Protein AF-A0A1W5CRT5-F1 (afdb_monomer_lite)

Radius of gyration: 43.32 Å; chains: 1; bounding box: 92×54×135 Å

Foldseek 3Di:
DEQDAELAQQQGWDAWDWDQQDPDPPPDDDRDTGIGTDHPDPGDDDDDDDWDKDADPVDDPVQQMQPGGPLVSRVVCLVVRPDDLLVSVVSVVLSVLCVCQPLVVVVVVDDPVLQPQVVQAPPVNPYGYYDDNCSVVVSVVSSVVVSVVVSVVVLLCVLVDDPDPVCVVVDDDDPDPSVVVNSVVDDDDDDCPVVPDDPVVVCVCVVVVVVVVVCVVCVLVVVVVVCVVVVNPDPVLLVVLCPAPQNVVVVLCVVLVHAQWDDSSHNHIDGPVNDDGDPSVVSPPDPPPPPPPPDDPPPDDPDDPDDDDPDDDDPDPPPPPPVPPPPDDDDPDDDDDDPPPPPPDPPPPPPPPPDPDDDPVVVPPPPDD

Sequence (369 aa):
MFTEPVDDPMFSAHQPHFLPSADSNLTFYEPENKTYYTSDNLANVIGCTDQHQFCNPRLPPHIGCTPLAGLYEVGKSLDNLSTNPLQAATATLIFNILSFWQVGLFMLSLRPADLLAQRELQAQGLFSLPLPNNQWTIELQAWHSTVMAFLQALLVGRALGPTNPNDGKWIIPLNDTVGHQLCHAQKIRTSGEYANISAFGLVATLALGSLIIVLNLSLGVLVGWMQQRRGNINQKRLEWICDEELQLQRVAYERSGMGTWEGISKFIPTTVHREQLRPLADAGFQPTWSRPPQGLPLATALPLVHPPNPEPQVLDAKAVDQSASSVNSLSIQSTDVAVAVNTAQSTASFLSVNLPLPTLGDLLAAENF

Secondary structure (DSSP, 8-state):
-BSS-B--TTT-B-EEEE-PPP----TTS-----EEEE-SSS---------B--B-TTS-HHHHB--SB-HHHHHHHHTTS---HHHHHHHHHHHHHHHHS-HHHHHHH--GGG-GGGGGEEGGGTEEPPPPTTHHHHHHHHHHHHHHHHHHHHHHHHHH--SSGGGGGGPPPP-SHHHHHHHHH------GGG--S-HHHHHHHHHHHHHHHHHHHHHHHHHHHHHHHTT---HHHHHHHHTSHHHHHHHHHHHTT---EE-TTSSS-EETT---PPPGGGGT---------TT----------PPPPPP-----TTSSSSSSS--S--------------------------PPPPPTTTTSSSS--

Organism: NCBI:txid136370

Structure (mmCIF, N/CA/C/O backbone):
data_AF-A0A1W5CRT5-F1
#
_entry.id   AF-A0A1W5CRT5-F1
#
loop_
_atom_site.group_PDB
_atom_site.id
_atom_site.type_symbol
_atom_site.label_atom_id
_atom_site.label_alt_id
_atom_site.label_comp_id
_atom_site.label_asym_id
_atom_site.label_entity_id
_atom_site.label_seq_id
_atom_site.pdbx_PDB_ins_code
_atom_site.Cartn_x
_atom_site.Cartn_y
_atom_site.Cartn_z
_atom_site.occupancy
_atom_site.B_iso_or_equiv
_atom_site.auth_seq_id
_atom_site.auth_comp_id
_atom_site.auth_asym_id
_atom_site.auth_atom_id
_atom_site.pdbx_PDB_model_num
ATOM 1 N N . MET A 1 1 ? 31.250 -0.262 -17.952 1.00 88.69 1 MET A N 1
ATOM 2 C CA . MET A 1 1 ? 32.033 -1.400 -18.482 1.00 88.69 1 MET A CA 1
ATOM 3 C C . MET A 1 1 ? 31.809 -2.594 -17.568 1.00 88.69 1 MET A C 1
ATOM 5 O O . MET A 1 1 ? 31.568 -2.363 -16.390 1.00 88.69 1 MET A O 1
ATOM 9 N N . PHE A 1 2 ? 31.885 -3.821 -18.072 1.00 91.62 2 PHE A N 1
ATOM 10 C CA . PHE A 1 2 ? 31.709 -5.066 -17.316 1.00 91.62 2 PHE A CA 1
ATOM 11 C C . PHE A 1 2 ? 33.037 -5.821 -17.194 1.00 91.62 2 PHE A C 1
ATOM 13 O O . PHE A 1 2 ? 33.916 -5.643 -18.034 1.00 91.62 2 PHE A O 1
ATOM 20 N N . THR A 1 3 ? 33.222 -6.632 -16.153 1.00 91.50 3 THR A N 1
ATOM 21 C CA . THR A 1 3 ? 34.443 -7.453 -15.987 1.00 91.50 3 THR A CA 1
ATOM 22 C C . THR A 1 3 ? 34.447 -8.716 -16.849 1.00 91.50 3 THR A C 1
ATOM 24 O O . THR A 1 3 ? 35.505 -9.273 -17.117 1.00 91.50 3 THR A O 1
ATOM 27 N N . GLU A 1 4 ? 33.273 -9.150 -17.298 1.00 92.19 4 GLU A N 1
ATOM 28 C CA . GLU A 1 4 ? 33.028 -10.328 -18.135 1.00 92.19 4 GLU A CA 1
ATOM 29 C C . GLU A 1 4 ? 31.988 -9.972 -19.212 1.00 92.19 4 GLU A C 1
ATOM 31 O O . GLU A 1 4 ? 31.287 -8.964 -19.049 1.00 92.19 4 GLU A O 1
ATOM 36 N N . PRO A 1 5 ? 31.900 -10.736 -20.318 1.00 94.12 5 PRO A N 1
ATOM 37 C CA . PRO A 1 5 ? 30.874 -10.508 -21.326 1.00 94.12 5 PRO A CA 1
ATOM 38 C C . PRO A 1 5 ? 29.475 -10.765 -20.748 1.00 94.12 5 PRO A C 1
ATOM 40 O O . PRO A 1 5 ? 29.298 -11.644 -19.905 1.00 94.12 5 PRO A O 1
ATOM 43 N N . VAL A 1 6 ? 28.488 -9.991 -21.198 1.00 95.50 6 VAL A N 1
ATOM 44 C CA . VAL A 1 6 ? 27.101 -10.063 -20.718 1.00 95.50 6 VAL A CA 1
ATOM 45 C C . VAL A 1 6 ? 26.167 -10.320 -21.895 1.00 95.50 6 VAL A C 1
ATOM 47 O O . VAL A 1 6 ? 26.039 -9.462 -22.766 1.00 95.50 6 VAL A O 1
ATOM 50 N N . ASP A 1 7 ? 25.473 -11.462 -21.871 1.00 95.75 7 ASP A N 1
ATOM 51 C CA . ASP A 1 7 ? 24.527 -11.889 -22.918 1.00 95.75 7 ASP A CA 1
ATOM 52 C C . ASP A 1 7 ? 23.103 -11.322 -22.734 1.00 95.75 7 ASP A C 1
ATOM 54 O O . ASP A 1 7 ? 22.202 -11.606 -23.527 1.00 95.75 7 ASP A O 1
ATOM 58 N N . ASP A 1 8 ? 22.849 -10.575 -21.656 1.00 94.69 8 ASP A N 1
ATOM 59 C CA . ASP A 1 8 ? 21.529 -10.000 -21.391 1.00 94.69 8 ASP A CA 1
ATOM 60 C C . ASP A 1 8 ? 21.132 -9.003 -22.503 1.00 94.69 8 ASP A C 1
ATOM 62 O O . ASP A 1 8 ? 21.876 -8.059 -22.757 1.00 94.69 8 ASP A O 1
ATOM 66 N N . PRO A 1 9 ? 19.953 -9.127 -23.143 1.00 92.38 9 PRO A N 1
ATOM 67 C CA . PRO A 1 9 ? 19.563 -8.255 -24.255 1.00 92.38 9 PRO A CA 1
ATOM 68 C C . PRO A 1 9 ? 19.528 -6.755 -23.927 1.00 92.38 9 PRO A C 1
ATOM 70 O O . PRO A 1 9 ? 19.736 -5.926 -24.813 1.00 92.38 9 PRO A O 1
ATOM 73 N N . MET A 1 10 ? 19.247 -6.387 -22.672 1.00 90.62 10 MET A N 1
ATOM 74 C CA . MET A 1 10 ? 19.197 -4.993 -22.227 1.00 90.62 10 MET A CA 1
ATOM 75 C C . MET A 1 10 ? 20.580 -4.472 -21.826 1.00 90.62 10 MET A C 1
ATOM 77 O O . MET A 1 10 ? 20.884 -3.302 -22.064 1.00 90.62 10 MET A O 1
ATOM 81 N N . PHE A 1 11 ? 21.424 -5.326 -21.247 1.00 92.44 11 PHE A N 1
ATOM 82 C CA . PHE A 1 11 ? 22.767 -4.978 -20.766 1.00 92.44 11 PHE A CA 1
ATOM 83 C C . PHE A 1 11 ? 23.905 -5.552 -21.629 1.00 92.44 11 PHE A C 1
ATOM 85 O O . PHE A 1 11 ? 25.039 -5.639 -21.161 1.00 92.44 11 PHE A O 1
ATOM 92 N N . SER A 1 12 ? 23.601 -5.910 -22.880 1.00 94.12 12 SER A N 1
ATOM 93 C CA . SER A 1 12 ? 24.495 -6.633 -23.791 1.00 94.12 12 SER A CA 1
ATOM 94 C C . SER A 1 12 ? 25.851 -5.950 -23.923 1.00 94.12 12 SER A C 1
ATOM 96 O O . SER A 1 12 ? 25.928 -4.775 -24.304 1.00 94.12 12 SER A O 1
ATOM 98 N N . ALA A 1 13 ? 26.918 -6.680 -23.602 1.00 94.75 13 ALA A N 1
ATOM 99 C CA . ALA A 1 13 ? 28.278 -6.159 -23.615 1.00 94.75 13 ALA A CA 1
ATOM 100 C C . ALA A 1 13 ? 29.294 -7.246 -23.973 1.00 94.75 13 ALA A C 1
ATOM 102 O O . ALA A 1 13 ? 29.655 -8.073 -23.138 1.00 94.75 13 ALA A O 1
ATOM 103 N N . HIS A 1 14 ? 29.809 -7.196 -25.198 1.00 95.12 14 HIS A N 1
ATOM 104 C CA . HIS A 1 14 ? 30.778 -8.157 -25.727 1.00 95.12 14 HIS A CA 1
ATOM 105 C C . HIS A 1 14 ? 32.020 -7.490 -26.316 1.00 95.12 14 HIS A C 1
ATOM 107 O O . HIS A 1 14 ? 32.992 -8.176 -26.627 1.00 95.12 14 HIS A O 1
ATOM 113 N N . GLN A 1 15 ? 32.026 -6.164 -26.467 1.00 92.06 15 GLN A N 1
ATOM 114 C CA . GLN A 1 15 ? 33.158 -5.439 -27.042 1.00 92.06 15 GLN A CA 1
ATOM 115 C C . GLN A 1 15 ? 34.310 -5.332 -26.026 1.00 92.06 15 GLN A C 1
ATOM 117 O O . GLN A 1 15 ? 34.154 -4.646 -25.015 1.00 92.06 15 GLN A O 1
ATOM 122 N N . PRO A 1 16 ? 35.473 -5.973 -26.256 1.00 91.25 16 PRO A N 1
ATOM 123 C CA . PRO A 1 16 ? 36.580 -5.922 -25.311 1.00 91.25 16 PRO A CA 1
ATOM 124 C C . PRO A 1 16 ? 37.271 -4.551 -25.343 1.00 91.25 16 PRO A C 1
ATOM 126 O O . PRO A 1 16 ? 37.613 -4.016 -26.398 1.00 91.25 16 PRO A O 1
ATOM 129 N N . HIS A 1 17 ? 37.526 -4.006 -24.162 1.00 85.81 17 HIS A N 1
ATOM 130 C CA . HIS A 1 17 ? 38.233 -2.764 -23.908 1.00 85.81 17 HIS A CA 1
ATOM 131 C C . HIS A 1 17 ? 39.412 -3.036 -22.971 1.00 85.81 17 HIS A C 1
ATOM 133 O O . HIS A 1 17 ? 39.242 -3.428 -21.813 1.00 85.81 17 HIS A O 1
ATOM 139 N N . PHE A 1 18 ? 40.623 -2.833 -23.482 1.00 83.94 18 PHE A N 1
ATOM 140 C CA . PHE A 1 18 ? 41.855 -3.048 -22.733 1.00 83.94 18 PHE A CA 1
ATOM 141 C C . PHE A 1 18 ? 42.244 -1.761 -22.018 1.00 83.94 18 PHE A C 1
ATOM 143 O O . PHE A 1 18 ? 42.510 -0.749 -22.668 1.00 83.94 18 PHE A O 1
ATOM 150 N N . LEU A 1 19 ? 42.306 -1.800 -20.687 1.00 72.44 19 LEU A N 1
ATOM 151 C CA . LEU A 1 19 ? 42.902 -0.711 -19.923 1.00 72.44 19 LEU A CA 1
ATOM 152 C C . LEU A 1 19 ? 44.397 -1.010 -19.755 1.00 72.44 19 LEU A C 1
ATOM 154 O O . LEU A 1 19 ? 44.734 -1.975 -19.063 1.00 72.44 19 LEU A O 1
ATOM 158 N N . PRO A 1 20 ? 45.300 -0.234 -20.385 1.00 63.56 20 PRO A N 1
ATOM 159 C CA . PRO A 1 20 ? 46.723 -0.389 -20.133 1.00 63.56 20 PRO A CA 1
ATOM 160 C C . PRO A 1 20 ? 46.985 -0.076 -18.660 1.00 63.56 20 PRO A C 1
ATOM 162 O O . PRO A 1 20 ? 46.510 0.939 -18.143 1.00 63.56 20 PRO A O 1
ATOM 165 N N . SER A 1 21 ? 47.724 -0.955 -17.981 1.00 60.97 21 SER A N 1
ATOM 166 C CA . SER A 1 21 ? 48.202 -0.685 -16.626 1.00 60.97 21 SER A CA 1
ATOM 167 C C . SER A 1 21 ? 48.914 0.667 -16.622 1.00 60.97 21 SER A C 1
ATOM 169 O O . SER A 1 21 ? 49.874 0.860 -17.365 1.00 60.97 21 SER A O 1
ATOM 171 N N . ALA A 1 22 ? 48.451 1.610 -15.800 1.00 56.47 22 ALA A N 1
ATOM 172 C CA . ALA A 1 22 ? 49.227 2.813 -15.545 1.00 56.47 22 ALA A CA 1
ATOM 173 C C . ALA A 1 22 ? 50.559 2.382 -14.918 1.00 56.47 22 ALA A C 1
ATOM 175 O O . ALA A 1 22 ? 50.554 1.590 -13.971 1.00 56.47 22 ALA A O 1
ATOM 176 N N . ASP A 1 23 ? 51.675 2.897 -15.437 1.00 51.12 23 ASP A N 1
ATOM 177 C CA . ASP A 1 23 ? 53.003 2.785 -14.827 1.00 51.12 23 ASP A CA 1
ATOM 178 C C . ASP A 1 23 ? 52.966 3.452 -13.446 1.00 51.12 23 ASP A C 1
ATOM 180 O O . ASP A 1 23 ? 53.326 4.615 -13.264 1.00 51.12 23 ASP A O 1
ATOM 184 N N . SER A 1 24 ? 52.451 2.740 -12.450 1.00 51.19 24 SER A N 1
ATOM 185 C CA . SER A 1 24 ? 52.451 3.194 -11.076 1.00 51.19 24 SER A CA 1
ATOM 186 C C . SER A 1 24 ? 53.547 2.437 -10.348 1.00 51.19 24 SER A C 1
ATOM 188 O O . SER A 1 24 ? 53.450 1.244 -10.082 1.00 51.19 24 SER A O 1
ATOM 190 N N . ASN A 1 25 ? 54.595 3.169 -9.971 1.00 50.75 25 ASN A N 1
ATOM 191 C CA . ASN A 1 25 ? 55.580 2.775 -8.960 1.00 50.75 25 ASN A CA 1
ATOM 192 C C . ASN A 1 25 ? 54.934 2.615 -7.556 1.00 50.75 25 ASN A C 1
ATOM 194 O O . ASN A 1 25 ? 55.555 2.911 -6.539 1.00 50.75 25 ASN A O 1
ATOM 198 N N . LEU A 1 26 ? 53.666 2.201 -7.487 1.00 53.41 26 LEU A N 1
ATOM 199 C CA . LEU A 1 26 ? 52.916 1.869 -6.285 1.00 53.41 26 LEU A CA 1
ATOM 200 C C . LEU A 1 26 ? 52.818 0.346 -6.228 1.00 53.41 26 LEU A C 1
ATOM 202 O O . LEU A 1 26 ? 51.833 -0.279 -6.609 1.00 53.41 26 LEU A O 1
ATOM 206 N N . THR A 1 27 ? 53.914 -0.250 -5.775 1.00 49.31 27 THR A N 1
ATOM 207 C CA . THR A 1 27 ? 54.064 -1.682 -5.544 1.00 49.31 27 THR A CA 1
ATOM 208 C C . THR A 1 27 ? 53.110 -2.153 -4.447 1.00 49.31 27 THR A C 1
ATOM 210 O O . THR A 1 27 ? 53.401 -1.987 -3.261 1.00 49.31 27 THR A O 1
ATOM 213 N N . PHE A 1 28 ? 51.997 -2.775 -4.837 1.00 51.91 28 PHE A N 1
ATOM 214 C CA . PHE A 1 28 ? 51.374 -3.827 -4.022 1.00 51.91 28 PHE A CA 1
ATOM 215 C C . PHE A 1 28 ? 50.593 -4.882 -4.828 1.00 51.91 28 PHE A C 1
ATOM 217 O O . PHE A 1 28 ? 50.304 -5.942 -4.287 1.00 51.91 28 PHE A O 1
ATOM 224 N N . TYR A 1 29 ? 50.302 -4.657 -6.114 1.00 49.84 29 TYR A N 1
ATOM 225 C CA . TYR A 1 29 ? 49.710 -5.665 -7.002 1.00 49.84 29 TYR A CA 1
ATOM 226 C C . TYR A 1 29 ? 50.414 -5.664 -8.361 1.00 49.84 29 TYR A C 1
ATOM 228 O O . TYR A 1 29 ? 50.783 -4.610 -8.875 1.00 49.84 29 TYR A O 1
ATOM 236 N N . GLU A 1 30 ? 50.634 -6.859 -8.904 1.00 51.56 30 GLU A N 1
ATOM 237 C CA . GLU A 1 30 ? 51.208 -7.093 -10.231 1.00 51.56 30 GLU A CA 1
ATOM 238 C C . GLU A 1 30 ? 50.350 -6.374 -11.297 1.00 51.56 30 GLU A C 1
ATOM 240 O O . GLU A 1 30 ? 49.119 -6.403 -11.190 1.00 51.56 30 GLU A O 1
ATOM 245 N N . PRO A 1 31 ? 50.949 -5.683 -12.288 1.00 53.53 31 PRO A N 1
ATOM 246 C CA . PRO A 1 31 ? 50.211 -4.968 -13.326 1.00 53.53 31 PRO A CA 1
ATOM 247 C C . PRO A 1 31 ? 49.578 -5.974 -14.291 1.00 53.53 31 PRO A C 1
ATOM 249 O O . PRO A 1 31 ? 50.104 -6.272 -15.360 1.00 53.53 31 PRO A O 1
ATOM 252 N N . GLU A 1 32 ? 48.454 -6.552 -13.887 1.00 61.38 32 GLU A N 1
ATOM 253 C CA . GLU A 1 32 ? 47.714 -7.483 -14.722 1.00 61.38 32 GLU A CA 1
ATOM 254 C C . GLU A 1 32 ? 46.861 -6.690 -15.719 1.00 61.38 32 GLU A C 1
ATOM 256 O O . GLU A 1 32 ? 46.047 -5.840 -15.341 1.00 61.38 32 GLU A O 1
ATOM 261 N N . ASN A 1 33 ? 47.059 -6.951 -17.013 1.00 67.19 33 ASN A N 1
ATOM 262 C CA . ASN A 1 33 ? 46.228 -6.380 -18.067 1.00 67.19 33 ASN A CA 1
ATOM 263 C C . ASN A 1 33 ? 44.793 -6.890 -17.894 1.00 67.19 33 ASN A C 1
ATOM 265 O O . ASN A 1 33 ? 44.477 -8.020 -18.266 1.00 67.19 33 ASN A O 1
ATOM 269 N N . LYS A 1 34 ? 43.912 -6.054 -17.341 1.00 75.62 34 LYS A N 1
ATOM 270 C CA . LYS A 1 34 ? 42.491 -6.380 -17.211 1.00 75.62 34 LYS A CA 1
ATOM 271 C C . LYS A 1 34 ? 41.735 -5.977 -18.469 1.00 75.62 34 LYS A C 1
ATOM 273 O O . LYS A 1 34 ? 41.787 -4.827 -18.909 1.00 75.62 34 LYS A O 1
ATOM 278 N N . THR A 1 35 ? 41.016 -6.945 -19.024 1.00 85.94 35 THR A N 1
ATOM 279 C CA . THR A 1 35 ? 40.071 -6.720 -20.118 1.00 85.94 35 THR A CA 1
ATOM 280 C C . THR A 1 35 ? 38.708 -6.430 -19.512 1.00 85.94 35 THR A C 1
ATOM 282 O O . THR A 1 35 ? 38.243 -7.182 -18.660 1.00 85.94 35 THR A O 1
ATOM 285 N N . TYR A 1 36 ? 38.084 -5.344 -19.945 1.00 90.31 36 TYR A N 1
ATOM 286 C CA . TYR A 1 36 ? 36.702 -5.018 -19.615 1.00 90.31 36 TYR A CA 1
ATOM 287 C C . TYR A 1 36 ? 35.841 -5.118 -20.867 1.00 90.31 36 TYR A C 1
ATOM 289 O O . TYR A 1 36 ? 36.360 -5.072 -21.974 1.00 90.31 36 TYR A O 1
ATOM 297 N N . TYR A 1 37 ? 34.529 -5.214 -20.708 1.00 92.94 37 TYR A N 1
ATOM 298 C CA . TYR A 1 37 ? 33.582 -5.304 -21.812 1.00 92.94 37 TYR A CA 1
ATOM 299 C C . TYR A 1 37 ? 32.702 -4.053 -21.843 1.00 92.94 37 TYR A C 1
ATOM 301 O O . TYR A 1 37 ? 32.156 -3.614 -20.823 1.00 92.94 37 TYR A O 1
ATOM 309 N N . THR A 1 38 ? 32.611 -3.411 -23.001 1.00 92.25 38 THR A N 1
ATOM 310 C CA . THR A 1 38 ? 31.741 -2.255 -23.233 1.00 92.25 38 THR A CA 1
ATOM 311 C C . THR A 1 38 ? 30.423 -2.694 -23.854 1.00 92.25 38 THR A C 1
ATOM 313 O O . THR A 1 38 ? 30.357 -3.727 -24.514 1.00 92.25 38 THR A O 1
ATOM 316 N N . SER A 1 39 ? 29.382 -1.890 -23.622 1.00 91.88 39 SER A N 1
ATOM 317 C CA . SER A 1 39 ? 28.045 -2.103 -24.185 1.00 91.88 39 SER A CA 1
ATOM 318 C C . SER A 1 39 ? 28.109 -2.245 -25.704 1.00 91.88 39 SER A C 1
ATOM 320 O O . SER A 1 39 ? 28.810 -1.472 -26.360 1.00 91.88 39 SER A O 1
ATOM 322 N N . ASP A 1 40 ? 27.357 -3.193 -26.254 1.00 93.94 40 ASP A N 1
ATOM 323 C CA . ASP A 1 40 ? 27.315 -3.429 -27.700 1.00 93.94 40 ASP A CA 1
ATOM 324 C C . ASP A 1 40 ? 26.573 -2.318 -28.439 1.00 93.94 40 ASP A C 1
ATOM 326 O O . ASP A 1 40 ? 26.953 -1.932 -29.545 1.00 93.94 40 ASP A O 1
ATOM 330 N N . ASN A 1 41 ? 25.537 -1.778 -27.796 1.00 91.50 41 ASN A N 1
ATOM 331 C CA . ASN A 1 41 ? 24.708 -0.699 -28.312 1.00 91.50 41 ASN A CA 1
ATOM 332 C C . ASN A 1 41 ? 24.894 0.569 -27.472 1.00 91.50 41 ASN A C 1
ATOM 334 O O . ASN A 1 41 ? 25.122 0.509 -26.262 1.00 91.50 41 ASN A O 1
ATOM 338 N N . LEU A 1 42 ? 24.736 1.736 -28.102 1.00 87.62 42 LEU A N 1
ATOM 339 C CA . LEU A 1 42 ? 24.755 3.027 -27.401 1.00 87.62 42 LEU A CA 1
ATOM 340 C C . LEU A 1 42 ? 23.557 3.192 -26.455 1.00 87.62 42 LEU A C 1
ATOM 342 O O . LEU A 1 42 ? 23.674 3.842 -25.420 1.00 87.62 42 LEU A O 1
ATOM 346 N N . ALA A 1 43 ? 22.412 2.619 -26.824 1.00 86.38 43 ALA A N 1
ATOM 347 C CA . ALA A 1 43 ? 21.210 2.582 -26.009 1.00 86.38 43 ALA A CA 1
ATOM 348 C C . ALA A 1 43 ? 20.381 1.347 -26.371 1.00 86.38 43 ALA A C 1
ATOM 350 O O . ALA A 1 43 ? 20.198 1.047 -27.550 1.00 86.38 43 ALA A O 1
ATOM 351 N N . ASN A 1 44 ? 19.845 0.685 -25.349 1.00 88.00 44 ASN A N 1
ATOM 352 C CA . ASN A 1 44 ? 18.820 -0.343 -25.480 1.00 88.00 44 ASN A CA 1
ATOM 353 C C . ASN A 1 44 ? 17.502 0.222 -24.931 1.00 88.00 44 ASN A C 1
ATOM 355 O O . ASN A 1 44 ? 17.505 0.997 -23.971 1.00 88.00 44 ASN A O 1
ATOM 359 N N . VAL A 1 45 ? 16.378 -0.116 -25.566 1.00 85.62 45 VAL A N 1
ATOM 360 C CA . VAL A 1 45 ? 15.055 0.424 -25.218 1.00 85.62 45 VAL A CA 1
ATOM 361 C C . VAL A 1 45 ? 14.104 -0.719 -24.904 1.00 85.62 45 VAL A C 1
ATOM 363 O O . VAL A 1 45 ? 13.985 -1.664 -25.680 1.00 85.62 45 VAL A O 1
ATOM 366 N N . ILE A 1 46 ? 13.384 -0.590 -23.792 1.00 83.94 46 ILE A N 1
ATOM 367 C CA . ILE A 1 46 ? 12.291 -1.486 -23.424 1.00 83.94 46 ILE A CA 1
ATOM 368 C C . ILE A 1 46 ? 10.970 -0.752 -23.640 1.00 83.94 46 ILE A C 1
ATOM 370 O O . ILE A 1 46 ? 10.754 0.338 -23.111 1.00 83.94 46 ILE A O 1
ATOM 374 N N . GLY A 1 47 ? 10.083 -1.365 -24.422 1.00 84.06 47 GLY A N 1
ATOM 375 C CA . GLY A 1 47 ? 8.701 -0.928 -24.580 1.00 84.06 47 GLY A CA 1
ATOM 376 C C . GLY A 1 47 ? 7.772 -1.762 -23.703 1.00 84.06 47 GLY A C 1
ATOM 377 O O . GLY A 1 47 ? 7.750 -2.984 -23.821 1.00 84.06 47 GLY A O 1
ATOM 378 N N . CYS A 1 48 ? 6.979 -1.107 -22.856 1.00 81.69 48 CYS A N 1
ATOM 379 C CA . CYS A 1 48 ? 5.967 -1.763 -22.028 1.00 81.69 48 CYS A CA 1
ATOM 380 C C . CYS A 1 48 ? 4.563 -1.397 -22.516 1.00 81.69 48 CYS A C 1
ATOM 382 O O . CYS A 1 48 ? 4.272 -0.226 -22.754 1.00 81.69 48 CYS A O 1
ATOM 384 N N . THR A 1 49 ? 3.681 -2.393 -22.612 1.00 87.31 49 THR A N 1
ATOM 385 C CA . THR A 1 49 ? 2.242 -2.176 -22.815 1.00 87.31 49 THR A CA 1
ATOM 386 C C . THR A 1 49 ? 1.525 -2.477 -21.507 1.00 87.31 49 THR A C 1
ATOM 388 O O . THR A 1 49 ? 1.537 -3.619 -21.055 1.00 87.31 49 THR A O 1
ATOM 391 N N . ASP A 1 50 ? 0.925 -1.456 -20.896 1.00 85.12 50 ASP A N 1
ATOM 392 C CA . ASP A 1 50 ? 0.143 -1.605 -19.667 1.00 85.12 50 ASP A CA 1
ATOM 393 C C . ASP A 1 50 ? -1.326 -1.877 -20.016 1.00 85.12 50 ASP A C 1
ATOM 395 O O . ASP A 1 50 ? -1.928 -1.179 -20.841 1.00 85.12 50 ASP A O 1
ATOM 399 N N . GLN A 1 51 ? -1.890 -2.925 -19.423 1.00 90.94 51 GLN A N 1
ATOM 400 C CA . GLN A 1 51 ? -3.265 -3.353 -19.647 1.00 90.94 51 GLN A CA 1
ATOM 401 C C . GLN A 1 51 ? -3.930 -3.626 -18.306 1.00 90.94 51 GLN A C 1
ATOM 403 O O . GLN A 1 51 ? -3.360 -4.261 -17.420 1.00 90.94 51 GLN A O 1
ATOM 408 N N . HIS A 1 52 ? -5.174 -3.181 -18.178 1.00 90.69 52 HIS A N 1
ATOM 409 C CA . HIS A 1 52 ? -5.954 -3.334 -16.963 1.00 90.69 52 HIS A CA 1
ATOM 410 C C . HIS A 1 52 ? -7.264 -4.049 -17.259 1.00 90.69 52 HIS A C 1
ATOM 412 O O . HIS A 1 52 ? -7.814 -3.985 -18.361 1.00 90.69 52 HIS A O 1
ATOM 418 N N . GLN A 1 53 ? -7.778 -4.723 -16.239 1.00 92.69 53 GLN A N 1
ATOM 419 C CA . GLN A 1 53 ? -9.078 -5.361 -16.276 1.00 92.69 53 GLN A CA 1
ATOM 420 C C . GLN A 1 53 ? -9.723 -5.252 -14.898 1.00 92.69 53 GLN A C 1
ATOM 422 O O . GLN A 1 53 ? -9.106 -5.576 -13.885 1.00 92.69 53 GLN A O 1
ATOM 427 N N . PHE A 1 54 ? -10.972 -4.797 -14.864 1.00 92.38 54 PHE A N 1
ATOM 428 C CA . PHE A 1 54 ? -11.777 -4.737 -13.651 1.00 92.38 54 PHE A CA 1
ATOM 429 C C . PHE A 1 54 ? -12.831 -5.829 -13.716 1.00 92.38 54 PHE A C 1
ATOM 431 O O . PHE A 1 54 ? -13.548 -5.948 -14.706 1.00 92.38 54 PHE A O 1
ATOM 438 N N . CYS A 1 55 ? -12.925 -6.620 -12.653 1.00 92.69 55 CYS A N 1
ATOM 439 C CA . CYS A 1 55 ? -13.818 -7.767 -12.581 1.00 92.69 55 CYS A CA 1
ATOM 440 C C . CYS A 1 55 ? -14.744 -7.664 -11.376 1.00 92.69 55 CYS A C 1
ATOM 442 O O . CYS A 1 55 ? -14.310 -7.378 -10.258 1.00 92.69 55 CYS A O 1
ATOM 444 N N . ASN A 1 56 ? -16.021 -7.964 -11.588 1.00 92.00 56 ASN A N 1
ATOM 445 C CA . ASN A 1 56 ? -16.961 -8.201 -10.511 1.00 92.00 56 ASN A CA 1
ATOM 446 C C . ASN A 1 56 ? -16.814 -9.651 -10.014 1.00 92.00 56 ASN A C 1
ATOM 448 O O . ASN A 1 56 ? -17.154 -10.577 -10.750 1.00 92.00 56 ASN A O 1
ATOM 452 N N . PRO A 1 57 ? -16.412 -9.872 -8.749 1.00 87.44 57 PRO A N 1
ATOM 453 C CA . PRO A 1 57 ? -16.192 -11.214 -8.210 1.00 87.44 57 PRO A CA 1
ATOM 454 C C . PRO A 1 57 ? -17.471 -12.057 -8.078 1.00 87.44 57 PRO A C 1
ATOM 456 O O . PRO A 1 57 ? -17.391 -13.253 -7.820 1.00 87.44 57 PRO A O 1
ATOM 459 N N . ARG A 1 58 ? -18.661 -11.455 -8.207 1.00 87.69 58 ARG A N 1
ATOM 460 C CA . ARG A 1 58 ? -19.946 -12.172 -8.141 1.00 87.69 58 ARG A CA 1
ATOM 461 C C . ARG A 1 58 ? -20.355 -12.809 -9.464 1.00 87.69 58 ARG A C 1
ATOM 463 O O . ARG A 1 58 ? -21.317 -13.571 -9.485 1.00 87.69 58 ARG A O 1
ATOM 470 N N . LEU A 1 59 ?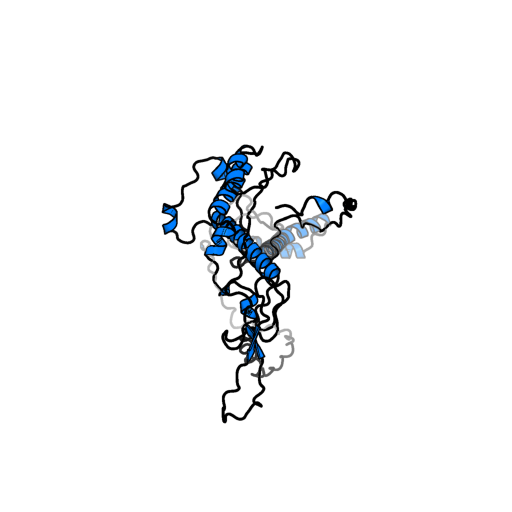 -19.684 -12.455 -10.555 1.00 87.81 59 LEU A N 1
ATOM 471 C CA . LEU A 1 59 ? -20.029 -12.895 -11.898 1.00 87.81 59 LEU A CA 1
ATOM 472 C C . LEU A 1 59 ? -18.901 -13.753 -12.484 1.00 87.81 59 LEU A C 1
ATOM 474 O O . LEU A 1 59 ? -17.741 -13.586 -12.104 1.00 87.81 59 LEU A O 1
ATOM 478 N N . PRO A 1 60 ? -19.214 -14.661 -13.425 1.00 85.56 60 PRO A N 1
ATOM 479 C CA . PRO A 1 60 ? -18.194 -15.424 -14.133 1.00 85.56 60 PRO A CA 1
ATOM 480 C C . PRO A 1 60 ? -17.230 -14.497 -14.895 1.00 85.56 60 PRO A C 1
ATOM 482 O O . PRO A 1 60 ? -17.693 -13.499 -15.455 1.00 85.56 60 PRO A O 1
ATOM 485 N N . PRO A 1 61 ? -15.933 -14.840 -15.015 1.00 79.19 61 PRO A N 1
ATOM 486 C CA . PRO A 1 61 ? -14.918 -13.977 -15.636 1.00 79.19 61 PRO A CA 1
ATOM 487 C C . PRO A 1 61 ? -15.258 -13.512 -17.059 1.00 79.19 61 PRO A C 1
ATOM 489 O O . PRO A 1 61 ? -14.947 -12.391 -17.441 1.00 79.19 61 PRO A O 1
ATOM 492 N N . HIS A 1 62 ? -15.949 -14.349 -17.838 1.00 79.94 62 HIS A N 1
ATOM 493 C CA . HIS A 1 62 ? -16.307 -14.050 -19.230 1.00 79.94 62 HIS A CA 1
ATOM 494 C C . HIS A 1 62 ? -17.408 -12.989 -19.394 1.00 79.94 62 HIS A C 1
ATOM 496 O O . HIS A 1 62 ? -17.600 -12.487 -20.495 1.00 79.94 62 HIS A O 1
ATOM 502 N N . ILE A 1 63 ? -18.150 -12.675 -18.329 1.00 83.38 63 ILE A N 1
ATOM 503 C CA . ILE A 1 63 ? -19.295 -11.743 -18.354 1.00 83.38 63 ILE A CA 1
ATOM 504 C C . ILE A 1 63 ? -19.079 -10.597 -17.359 1.00 83.38 63 ILE A C 1
ATOM 506 O O . ILE A 1 63 ? -19.510 -9.472 -17.579 1.00 83.38 63 ILE A O 1
ATOM 510 N N . GLY A 1 64 ? -18.420 -10.891 -16.239 1.00 87.19 64 GLY A N 1
ATOM 511 C CA . GLY A 1 64 ? -18.250 -9.989 -15.109 1.00 87.19 64 GLY A CA 1
ATOM 512 C C . GLY A 1 64 ? -17.057 -9.050 -15.191 1.00 87.19 64 GLY A C 1
ATOM 513 O O . GLY A 1 64 ? -16.835 -8.333 -14.220 1.00 87.19 64 GLY A O 1
ATOM 514 N N . CYS A 1 65 ? -16.281 -9.071 -16.274 1.00 91.88 65 CYS A N 1
ATOM 515 C CA . CYS A 1 65 ? -15.056 -8.290 -16.405 1.00 91.88 65 CYS A CA 1
ATOM 516 C C . CYS A 1 65 ? -15.120 -7.311 -17.578 1.00 91.88 65 CYS A C 1
ATOM 518 O O . CYS A 1 65 ? -15.732 -7.591 -18.608 1.00 91.88 65 CYS A O 1
ATOM 520 N N . THR A 1 66 ? -14.427 -6.183 -17.443 1.00 91.88 66 THR A N 1
ATOM 521 C CA . THR A 1 66 ? -14.125 -5.294 -18.570 1.00 91.88 66 THR A CA 1
ATOM 522 C C . THR A 1 66 ? -13.230 -6.013 -19.590 1.00 91.88 66 THR A C 1
ATOM 524 O O . THR A 1 66 ? -12.563 -6.995 -19.238 1.00 91.88 66 THR A O 1
ATOM 527 N N . PRO A 1 67 ? -13.149 -5.554 -20.851 1.00 90.31 67 PRO A N 1
ATOM 528 C CA . PRO A 1 67 ? -12.084 -6.006 -21.743 1.00 90.31 67 PRO A CA 1
ATOM 529 C C . PRO A 1 67 ? -10.708 -5.720 -21.121 1.00 90.31 67 PRO A C 1
ATOM 531 O O . PRO A 1 67 ? -10.537 -4.720 -20.420 1.00 90.31 67 PRO A O 1
ATOM 534 N N . LEU A 1 68 ? -9.739 -6.603 -21.379 1.00 92.50 68 LEU A N 1
ATOM 535 C CA . LEU A 1 68 ? -8.337 -6.356 -21.049 1.00 92.50 68 LEU A CA 1
ATOM 536 C C . LEU A 1 68 ? -7.801 -5.319 -22.039 1.00 92.50 68 LEU A C 1
ATOM 538 O O . LEU A 1 68 ? -7.596 -5.623 -23.214 1.00 92.50 68 LEU A O 1
ATOM 542 N N . ALA A 1 69 ? -7.652 -4.081 -21.583 1.00 91.94 69 ALA A N 1
ATOM 543 C CA . ALA A 1 69 ? -7.303 -2.958 -22.442 1.00 91.94 69 ALA A CA 1
ATOM 544 C C . ALA A 1 69 ? -6.531 -1.883 -21.669 1.00 91.94 69 ALA A C 1
ATOM 546 O O . ALA A 1 69 ? -6.376 -1.953 -20.450 1.00 91.94 69 ALA A O 1
ATOM 547 N N . GLY A 1 70 ? -6.052 -0.866 -22.387 1.00 90.25 70 GLY A N 1
ATOM 548 C CA . GLY A 1 70 ? -5.488 0.323 -21.755 1.00 90.25 70 GLY A CA 1
ATOM 549 C C . GLY A 1 70 ? -6.523 1.039 -20.880 1.00 90.25 70 GLY A C 1
ATOM 550 O O . GLY A 1 70 ? -7.734 0.927 -21.093 1.00 90.25 70 GLY A O 1
ATOM 551 N N . LEU A 1 71 ? -6.041 1.814 -19.907 1.00 88.75 71 LEU A N 1
ATOM 552 C CA . LEU A 1 71 ? -6.877 2.408 -18.863 1.00 88.75 71 LEU A CA 1
ATOM 553 C C . LEU A 1 71 ? -8.039 3.258 -19.407 1.00 88.75 71 LEU A C 1
ATOM 555 O O . LEU A 1 71 ? -9.136 3.232 -18.857 1.00 88.75 71 LEU A O 1
ATOM 559 N N . TYR A 1 72 ? -7.832 3.960 -20.523 1.00 89.06 72 TYR A N 1
ATOM 560 C CA . TYR A 1 72 ? -8.869 4.769 -21.165 1.00 89.06 72 TYR A CA 1
ATOM 561 C C . TYR A 1 72 ? -10.087 3.945 -21.621 1.00 89.06 72 TYR A C 1
ATOM 563 O O . TYR A 1 72 ? -11.228 4.323 -21.352 1.00 89.06 72 TYR A O 1
ATOM 571 N N . GLU A 1 73 ? -9.860 2.801 -22.272 1.00 90.62 73 GLU A N 1
ATOM 572 C CA . GLU A 1 73 ? -10.946 1.924 -22.731 1.00 90.62 73 GLU A CA 1
ATOM 573 C C . GLU A 1 73 ? -11.626 1.217 -21.556 1.00 90.62 73 GLU A C 1
ATOM 575 O O . GLU A 1 73 ? -12.852 1.098 -21.517 1.00 90.62 73 GLU A O 1
ATOM 580 N N . VAL A 1 74 ? -10.846 0.837 -20.540 1.00 90.56 74 VAL A N 1
ATOM 581 C CA . VAL A 1 74 ? -11.382 0.296 -19.287 1.00 90.56 74 VAL A CA 1
ATOM 582 C C . VAL A 1 74 ? -12.323 1.300 -18.623 1.00 90.56 74 VAL A C 1
ATOM 584 O O . VAL A 1 74 ? -13.428 0.919 -18.244 1.00 90.56 74 VAL A O 1
ATOM 587 N N . GLY A 1 75 ? -11.943 2.580 -18.564 1.00 89.69 75 GLY A N 1
ATOM 588 C CA . GLY A 1 75 ? -12.759 3.652 -17.991 1.00 89.69 75 GLY A CA 1
ATOM 589 C C . GLY A 1 75 ? -14.136 3.781 -18.645 1.00 89.69 75 GLY A C 1
ATOM 590 O O . GLY A 1 75 ? -15.135 3.879 -17.939 1.00 89.69 75 GLY A O 1
ATOM 591 N N . LYS A 1 76 ? -14.222 3.677 -19.979 1.00 90.06 76 LYS A N 1
ATOM 592 C CA . LYS A 1 76 ? -15.510 3.688 -20.706 1.00 90.06 76 LYS A CA 1
ATOM 593 C C . LYS A 1 76 ? -16.407 2.500 -20.361 1.00 90.06 76 LYS A C 1
ATOM 595 O O . LYS A 1 76 ? -17.625 2.592 -20.457 1.00 90.06 76 LYS A O 1
ATOM 600 N N . SER A 1 77 ? -15.800 1.367 -20.021 1.00 89.25 77 SER A N 1
ATOM 601 C CA . SER A 1 77 ? -16.507 0.124 -19.704 1.00 89.25 77 SER A CA 1
ATOM 602 C C . SER A 1 77 ? -16.769 -0.076 -18.209 1.00 89.25 77 SER A C 1
ATOM 604 O O . SER A 1 77 ? -17.450 -1.032 -17.844 1.00 89.25 77 SER A O 1
ATOM 606 N N . LEU A 1 78 ? -16.256 0.809 -17.347 1.00 88.19 78 LEU A N 1
ATOM 607 C CA . LEU A 1 78 ? -16.322 0.651 -15.895 1.00 88.19 78 LEU A CA 1
ATOM 608 C C . LEU A 1 78 ? -17.766 0.702 -15.378 1.00 88.19 78 LEU A C 1
ATOM 610 O O . LEU A 1 78 ? -18.141 -0.104 -14.530 1.00 88.19 78 LEU A O 1
ATOM 614 N N . ASP A 1 79 ? -18.591 1.577 -15.956 1.00 86.00 79 ASP A N 1
ATOM 615 C CA . ASP A 1 79 ? -20.013 1.713 -15.612 1.00 86.00 79 ASP A CA 1
ATOM 616 C C . ASP A 1 79 ? -20.862 0.528 -16.102 1.00 86.00 79 ASP A C 1
ATOM 618 O O . ASP A 1 79 ? -21.924 0.243 -15.548 1.00 86.00 79 ASP A O 1
ATOM 622 N N . ASN A 1 80 ? -20.383 -0.209 -17.111 1.00 86.56 80 ASN A N 1
ATOM 623 C CA . ASN A 1 80 ? -21.060 -1.405 -17.624 1.00 86.56 80 ASN A CA 1
ATOM 624 C C . ASN A 1 80 ? -20.874 -2.619 -16.701 1.00 86.56 80 ASN A C 1
ATOM 626 O O . ASN A 1 80 ? -21.506 -3.660 -16.896 1.00 86.56 80 ASN A O 1
ATOM 630 N N . LEU A 1 81 ? -20.009 -2.509 -15.690 1.00 87.44 81 LEU A N 1
ATOM 631 C CA . LEU A 1 81 ? -19.806 -3.557 -14.709 1.00 87.44 81 LEU A CA 1
ATOM 632 C C . LEU A 1 81 ? -21.015 -3.595 -13.766 1.00 87.44 81 LEU A C 1
ATOM 634 O O . LEU A 1 81 ? -21.253 -2.659 -13.006 1.00 87.44 81 LEU A O 1
ATOM 638 N N . SER A 1 82 ? -21.764 -4.703 -13.781 1.00 83.81 82 SER A N 1
ATOM 639 C CA . SER A 1 82 ? -22.950 -4.919 -12.934 1.00 83.81 82 SER A CA 1
ATOM 640 C C . SER A 1 82 ? -22.592 -4.950 -11.439 1.00 83.81 82 SER A C 1
ATOM 642 O O . SER A 1 82 ? -22.518 -6.017 -10.832 1.00 83.81 82 SER A O 1
ATOM 644 N N . THR A 1 83 ? -22.361 -3.794 -10.828 1.00 86.31 83 THR A N 1
ATOM 645 C CA . THR A 1 83 ? -21.831 -3.624 -9.471 1.00 86.31 83 THR A CA 1
ATOM 646 C C . THR A 1 83 ? -22.861 -2.976 -8.543 1.00 86.31 83 THR A C 1
ATOM 648 O O . THR A 1 83 ? -23.783 -2.289 -8.973 1.00 86.31 83 THR A O 1
ATOM 651 N N . ASN A 1 84 ? -22.737 -3.214 -7.234 1.00 89.12 84 ASN A N 1
ATOM 652 C CA . ASN A 1 84 ? -23.461 -2.417 -6.234 1.00 89.12 84 ASN A CA 1
ATOM 653 C C . ASN A 1 84 ? -22.876 -0.986 -6.207 1.00 89.12 84 ASN A C 1
ATOM 655 O O . ASN A 1 84 ? -21.662 -0.863 -6.368 1.00 89.12 84 ASN A O 1
ATOM 659 N N . PRO A 1 85 ? -23.666 0.068 -5.922 1.00 89.00 85 PRO A N 1
ATOM 660 C CA . PRO A 1 85 ? -23.169 1.425 -5.667 1.00 89.00 85 PRO A CA 1
ATOM 661 C C . PRO A 1 85 ? -21.849 1.523 -4.878 1.00 89.00 85 PRO A C 1
ATOM 663 O O . PRO A 1 85 ? -20.949 2.256 -5.278 1.00 89.00 85 PRO A O 1
ATOM 666 N N . LEU A 1 86 ? -21.676 0.746 -3.801 1.00 88.69 86 LEU A N 1
ATOM 667 C CA . LEU A 1 86 ? -20.432 0.754 -3.018 1.00 88.69 86 LEU A CA 1
ATOM 668 C C . LEU A 1 86 ? -19.243 0.143 -3.783 1.00 88.69 86 LEU A C 1
ATOM 670 O O . LEU A 1 86 ? -18.111 0.614 -3.677 1.00 88.69 86 LEU A O 1
ATOM 674 N N . GLN A 1 87 ? -19.497 -0.909 -4.563 1.00 90.00 87 GLN A N 1
ATOM 675 C CA . GLN A 1 87 ? -18.486 -1.553 -5.402 1.00 90.00 87 GLN A CA 1
ATOM 676 C C . GLN A 1 87 ? -18.093 -0.645 -6.568 1.00 90.00 87 GLN A C 1
ATOM 678 O O . GLN A 1 87 ? -16.904 -0.522 -6.843 1.00 90.00 87 GLN A O 1
ATOM 683 N N . ALA A 1 88 ? -19.063 0.031 -7.189 1.00 89.56 88 ALA A N 1
ATOM 684 C CA . ALA A 1 88 ? -18.823 1.034 -8.219 1.00 89.56 88 ALA A CA 1
ATOM 685 C C . ALA A 1 88 ? -17.940 2.166 -7.676 1.00 89.56 88 ALA A C 1
ATOM 687 O O . ALA A 1 88 ? -16.880 2.430 -8.230 1.00 89.56 88 ALA A O 1
ATOM 688 N N . ALA A 1 89 ? -18.289 2.740 -6.517 1.00 89.12 89 ALA A N 1
ATOM 689 C CA . ALA A 1 89 ? -17.484 3.781 -5.874 1.00 89.12 89 ALA A CA 1
ATOM 690 C C . ALA A 1 89 ? -16.054 3.312 -5.544 1.00 89.12 89 ALA A C 1
ATOM 692 O O . ALA A 1 89 ? -15.092 4.065 -5.705 1.00 89.12 89 ALA A O 1
ATOM 693 N N . THR A 1 90 ? -15.894 2.054 -5.124 1.00 90.06 90 THR A N 1
ATOM 694 C CA . THR A 1 90 ? -14.571 1.454 -4.883 1.00 90.06 90 THR A CA 1
ATOM 695 C C . THR A 1 90 ? -13.778 1.307 -6.183 1.00 90.06 90 THR A C 1
ATOM 697 O O . THR A 1 90 ? -12.598 1.652 -6.229 1.00 90.06 90 THR A O 1
ATOM 700 N N . ALA A 1 91 ? -14.421 0.834 -7.251 1.00 91.44 91 ALA A N 1
ATOM 701 C CA . ALA A 1 91 ? -13.804 0.684 -8.563 1.00 91.44 91 ALA A CA 1
ATOM 702 C C . ALA A 1 91 ? -13.379 2.041 -9.141 1.00 91.44 91 ALA A C 1
ATOM 704 O O . ALA A 1 91 ? -12.245 2.178 -9.591 1.00 91.44 91 ALA A O 1
ATOM 705 N N . THR A 1 92 ? -14.228 3.067 -9.033 1.00 89.88 92 THR A N 1
ATOM 706 C CA . THR A 1 92 ? -13.906 4.451 -9.408 1.00 89.88 92 THR A CA 1
ATOM 707 C C . THR A 1 92 ? -12.733 5.001 -8.597 1.00 89.88 92 THR A C 1
ATOM 709 O O . THR A 1 92 ? -11.863 5.675 -9.144 1.00 89.88 92 THR A O 1
ATOM 712 N N . LEU A 1 93 ? -12.662 4.710 -7.293 1.00 88.94 93 LEU A N 1
ATOM 713 C CA . LEU A 1 93 ? -11.537 5.123 -6.451 1.00 88.94 93 LEU A CA 1
ATOM 714 C C . LEU A 1 93 ? -10.216 4.516 -6.939 1.00 88.94 93 LEU A C 1
ATOM 716 O O . LEU A 1 93 ? -9.233 5.245 -7.074 1.00 88.94 93 LEU A O 1
ATOM 720 N N . ILE A 1 94 ? -10.199 3.212 -7.226 1.00 90.69 94 ILE A N 1
ATOM 721 C CA . ILE A 1 94 ? -9.014 2.513 -7.746 1.00 90.69 94 ILE A CA 1
ATOM 722 C C . ILE A 1 94 ? -8.646 3.053 -9.133 1.00 90.69 94 ILE A C 1
ATOM 724 O O . ILE A 1 94 ? -7.488 3.378 -9.379 1.00 90.69 94 ILE A O 1
ATOM 728 N N . PHE A 1 95 ? -9.633 3.212 -10.016 1.00 91.62 95 PHE A N 1
ATOM 729 C CA . PHE A 1 95 ? -9.453 3.761 -11.358 1.00 91.62 95 PHE A CA 1
ATOM 730 C C . PHE A 1 95 ? -8.821 5.159 -11.337 1.00 91.62 95 PHE A C 1
ATOM 732 O O . PHE A 1 95 ? -7.878 5.426 -12.081 1.00 91.62 95 PHE A O 1
ATOM 739 N N . ASN A 1 96 ? -9.288 6.038 -10.447 1.00 88.69 96 ASN A N 1
ATOM 740 C CA . ASN A 1 96 ? -8.730 7.379 -10.296 1.00 88.69 96 ASN A CA 1
ATOM 741 C C . ASN A 1 96 ? -7.260 7.337 -9.867 1.00 88.69 96 ASN A C 1
ATOM 743 O O . ASN A 1 96 ? -6.458 8.097 -10.394 1.00 88.69 96 ASN A O 1
ATOM 747 N N . ILE A 1 97 ? -6.884 6.443 -8.948 1.00 88.75 97 ILE A N 1
ATOM 748 C CA . ILE A 1 97 ? -5.482 6.292 -8.530 1.00 88.75 97 ILE A CA 1
ATOM 749 C C . ILE A 1 97 ? -4.624 5.793 -9.699 1.00 88.75 97 ILE A C 1
ATOM 751 O O . ILE A 1 97 ? -3.581 6.382 -9.979 1.00 88.75 97 ILE A O 1
ATOM 755 N N . LEU A 1 98 ? -5.086 4.767 -10.419 1.00 88.50 98 LEU A N 1
ATOM 756 C CA . LEU A 1 98 ? -4.388 4.233 -11.593 1.00 88.50 98 LEU A CA 1
ATOM 757 C C . LEU A 1 98 ? -4.223 5.280 -12.703 1.00 88.50 98 LEU A C 1
ATOM 759 O O . LEU A 1 98 ? -3.191 5.306 -13.363 1.00 88.50 98 LEU A O 1
ATOM 763 N N . SER A 1 99 ? -5.193 6.184 -12.866 1.00 85.00 99 SER A N 1
ATOM 764 C CA . SER A 1 99 ? -5.165 7.229 -13.903 1.00 85.00 99 SER A CA 1
ATOM 765 C C . SER A 1 99 ? -4.026 8.229 -13.737 1.00 85.00 99 SER A C 1
ATOM 767 O O . SER A 1 99 ? -3.563 8.793 -14.724 1.00 85.00 99 SER A O 1
ATOM 769 N N . PHE A 1 100 ? -3.551 8.429 -12.508 1.00 78.81 100 PHE A N 1
ATOM 770 C CA . PHE A 1 100 ? -2.408 9.298 -12.228 1.00 78.81 100 PHE A CA 1
ATOM 771 C C . PHE A 1 100 ? -1.094 8.526 -12.060 1.00 78.81 100 PHE A C 1
ATOM 773 O O . PHE A 1 100 ? -0.030 9.104 -12.259 1.00 78.81 100 PHE A O 1
ATOM 780 N N . TRP A 1 101 ? -1.156 7.235 -11.717 1.00 78.06 101 TRP A N 1
ATOM 781 C CA . TRP A 1 101 ? 0.003 6.455 -11.267 1.00 78.06 101 TRP A CA 1
ATOM 782 C C . TRP A 1 101 ? 0.124 5.085 -11.950 1.00 78.06 101 TRP A C 1
ATOM 784 O O . TRP A 1 101 ? 0.426 4.083 -11.307 1.00 78.06 101 TRP A O 1
ATOM 794 N N . GLN A 1 102 ? -0.113 5.029 -13.262 1.00 76.38 102 GLN A N 1
ATOM 795 C CA . GLN A 1 102 ? 0.150 3.836 -14.078 1.00 76.38 102 GLN A CA 1
ATOM 796 C C . GLN A 1 102 ? 1.656 3.580 -14.264 1.00 76.38 102 GLN A C 1
ATOM 798 O O . GLN A 1 102 ? 2.473 4.500 -14.131 1.00 76.38 102 GLN A O 1
ATOM 803 N N . VAL A 1 103 ? 2.026 2.350 -14.647 1.00 74.69 103 VAL A N 1
ATOM 804 C CA . VAL A 1 103 ? 3.432 1.915 -14.771 1.00 74.69 103 VAL A CA 1
ATOM 805 C C . VAL A 1 103 ? 4.226 2.867 -15.667 1.00 74.69 103 VAL A C 1
ATOM 807 O O . VAL A 1 103 ? 5.315 3.296 -15.299 1.00 74.69 103 VAL A O 1
ATOM 810 N N . GLY A 1 104 ? 3.659 3.279 -16.803 1.00 73.06 104 GLY A N 1
ATOM 811 C CA . GLY A 1 104 ? 4.339 4.173 -17.746 1.00 73.06 104 GLY A CA 1
ATOM 812 C C . GLY A 1 104 ? 4.710 5.549 -17.171 1.00 73.06 104 GLY A C 1
ATOM 813 O O . GLY A 1 104 ? 5.770 6.074 -17.497 1.00 73.06 104 GLY A O 1
ATOM 814 N N . LEU A 1 105 ? 3.883 6.128 -16.291 1.00 74.00 105 LEU A N 1
ATOM 815 C CA . LEU A 1 105 ? 4.190 7.415 -15.648 1.00 74.00 105 LEU A CA 1
ATOM 816 C C . LEU A 1 105 ? 5.200 7.254 -14.514 1.00 74.00 105 LEU A C 1
ATOM 818 O O . LEU A 1 105 ? 6.061 8.112 -14.325 1.00 74.00 105 LEU A O 1
ATOM 822 N N . PHE A 1 106 ? 5.127 6.140 -13.787 1.00 75.69 106 PHE A N 1
ATOM 823 C CA . PHE A 1 106 ? 6.118 5.818 -12.769 1.00 75.69 106 PHE A CA 1
ATOM 824 C C . PHE A 1 106 ? 7.520 5.686 -13.376 1.00 75.69 106 PHE A C 1
ATOM 826 O O . PHE A 1 106 ? 8.476 6.220 -12.821 1.00 75.69 106 PHE A O 1
ATOM 833 N N . MET A 1 107 ? 7.633 5.082 -14.564 1.00 73.38 107 MET A N 1
ATOM 834 C CA . MET A 1 107 ? 8.907 4.944 -15.283 1.00 73.38 107 MET A CA 1
ATOM 835 C C . MET A 1 107 ? 9.565 6.291 -15.611 1.00 73.38 107 MET A C 1
ATOM 837 O O . MET A 1 107 ? 10.785 6.385 -15.595 1.00 73.38 107 MET A O 1
ATOM 841 N N . LEU A 1 108 ? 8.790 7.360 -15.839 1.00 73.88 108 LEU A N 1
ATOM 842 C CA . LEU A 1 108 ? 9.343 8.711 -16.039 1.00 73.88 108 LEU A CA 1
ATOM 843 C C . LEU A 1 108 ? 9.974 9.294 -14.768 1.00 73.88 108 LEU A C 1
ATOM 845 O O . LEU A 1 108 ? 10.772 10.225 -14.842 1.00 73.88 108 LEU A O 1
ATOM 849 N N . SER A 1 109 ? 9.586 8.773 -13.605 1.00 71.88 109 SER A N 1
ATOM 850 C CA . SER A 1 109 ? 10.129 9.175 -12.308 1.00 71.88 109 SER A CA 1
ATOM 851 C C . SER A 1 109 ? 11.315 8.308 -11.878 1.00 71.88 109 SER A C 1
ATOM 853 O O . SER A 1 109 ? 11.984 8.669 -10.906 1.00 71.88 109 SER A O 1
ATOM 855 N N . LEU A 1 110 ? 11.582 7.203 -12.591 1.00 68.75 110 LEU A N 1
ATOM 856 C CA . LEU A 1 110 ? 12.710 6.325 -12.311 1.00 68.75 110 LEU A CA 1
ATOM 857 C C . LEU A 1 110 ? 14.030 7.023 -12.622 1.00 68.75 110 LEU A C 1
ATOM 859 O O . LEU A 1 110 ? 14.214 7.693 -13.640 1.00 68.75 110 LEU A O 1
ATOM 863 N N . ARG A 1 111 ? 14.976 6.839 -11.717 1.00 70.00 111 ARG A N 1
ATOM 864 C CA . ARG A 1 111 ? 16.354 7.299 -11.809 1.00 70.00 111 ARG A CA 1
ATOM 865 C C . ARG A 1 111 ? 17.254 6.100 -12.108 1.00 70.00 111 ARG A C 1
ATOM 867 O O . ARG A 1 111 ? 16.881 4.971 -11.812 1.00 70.00 111 ARG A O 1
ATOM 874 N N . PRO A 1 112 ? 18.483 6.319 -12.608 1.00 59.47 112 PRO A N 1
ATOM 875 C CA . PRO A 1 112 ? 19.452 5.236 -12.802 1.00 59.47 112 PRO A CA 1
ATOM 876 C C . PRO A 1 112 ? 19.668 4.367 -11.547 1.00 59.47 112 PRO A C 1
ATOM 878 O O . PRO A 1 112 ? 19.819 3.157 -11.671 1.00 59.47 112 PRO A O 1
ATOM 881 N N . ALA A 1 113 ? 19.562 4.976 -10.354 1.00 58.97 113 ALA A N 1
ATOM 882 C CA . ALA A 1 113 ? 19.615 4.319 -9.040 1.00 58.97 113 ALA A CA 1
ATOM 883 C C . ALA A 1 113 ? 18.535 3.255 -8.793 1.00 58.97 113 ALA A C 1
ATOM 885 O O . ALA A 1 113 ? 18.649 2.491 -7.836 1.00 58.97 113 ALA A O 1
ATOM 886 N N . ASP A 1 114 ? 17.516 3.201 -9.644 1.00 73.19 114 ASP A N 1
ATOM 887 C CA . ASP A 1 114 ? 16.381 2.300 -9.498 1.00 73.19 114 ASP A CA 1
ATOM 888 C C . ASP A 1 114 ? 16.560 0.993 -10.295 1.00 73.19 114 ASP A C 1
ATOM 890 O O . ASP A 1 114 ? 15.672 0.141 -10.291 1.00 73.19 114 ASP A O 1
ATOM 894 N N . LEU A 1 115 ? 17.711 0.816 -10.958 1.00 86.62 115 LEU A N 1
ATOM 895 C CA . LEU A 1 115 ? 18.136 -0.460 -11.534 1.00 86.62 115 LEU A CA 1
ATOM 896 C C . LEU A 1 115 ? 18.788 -1.342 -10.468 1.00 86.62 115 LEU A C 1
ATOM 898 O O . LEU A 1 115 ? 19.712 -0.923 -9.770 1.00 86.62 115 LEU A O 1
ATOM 902 N N . LEU A 1 116 ? 18.381 -2.604 -10.386 1.00 90.75 116 LEU A N 1
ATOM 903 C CA . LEU A 1 116 ? 19.033 -3.594 -9.531 1.00 90.75 116 LEU A CA 1
ATOM 904 C C . LEU A 1 116 ? 20.473 -3.871 -9.973 1.00 90.75 116 LEU A C 1
ATOM 906 O O . LEU A 1 116 ? 21.334 -4.051 -9.114 1.00 90.75 116 LEU A O 1
ATOM 910 N N . ALA A 1 117 ? 20.755 -3.806 -11.274 1.00 89.88 117 ALA A N 1
ATOM 911 C CA . ALA A 1 117 ? 22.090 -3.917 -11.852 1.00 89.88 117 ALA A CA 1
ATOM 912 C C . ALA A 1 117 ? 23.064 -2.865 -11.296 1.00 89.88 117 ALA A C 1
ATOM 914 O O . ALA A 1 117 ? 24.270 -3.094 -11.263 1.00 89.88 117 ALA A O 1
ATOM 915 N N . GLN A 1 118 ? 22.565 -1.733 -10.778 1.00 88.06 118 GLN A N 1
ATOM 916 C CA . GLN A 1 118 ? 23.414 -0.734 -10.130 1.00 88.06 118 GLN A CA 1
ATOM 917 C C . GLN A 1 118 ? 24.106 -1.273 -8.864 1.00 88.06 118 GLN A C 1
ATOM 919 O O . GLN A 1 118 ? 25.160 -0.767 -8.479 1.00 88.06 118 GLN A O 1
ATOM 924 N N . ARG A 1 119 ? 23.554 -2.310 -8.220 1.00 88.19 119 ARG A N 1
ATOM 925 C CA . ARG A 1 119 ? 24.173 -2.956 -7.049 1.00 88.19 119 ARG A CA 1
ATOM 926 C C . ARG A 1 119 ? 25.473 -3.679 -7.390 1.00 88.19 119 ARG A C 1
ATOM 928 O O . ARG A 1 119 ? 26.314 -3.835 -6.512 1.00 88.19 119 ARG A O 1
ATOM 935 N N . GLU A 1 120 ? 25.642 -4.061 -8.650 1.00 90.44 120 GLU A N 1
ATOM 936 C CA . GLU A 1 120 ? 26.826 -4.763 -9.143 1.00 90.44 120 GLU A CA 1
ATOM 937 C C . GLU A 1 120 ? 27.955 -3.806 -9.555 1.00 90.44 120 GLU A C 1
ATOM 939 O O . GLU A 1 120 ? 29.057 -4.246 -9.896 1.00 90.44 120 GLU A O 1
ATOM 944 N N . LEU A 1 121 ? 27.720 -2.489 -9.478 1.00 90.19 121 LEU A N 1
ATOM 945 C CA . LEU A 1 121 ? 28.745 -1.482 -9.724 1.00 90.19 121 LEU A CA 1
ATOM 946 C C . LEU A 1 121 ? 29.836 -1.515 -8.650 1.00 90.19 121 LEU A C 1
ATOM 948 O O . LEU A 1 121 ? 29.590 -1.410 -7.450 1.00 90.19 121 LEU A O 1
ATOM 952 N N . GLN A 1 122 ? 31.076 -1.561 -9.115 1.00 86.25 122 GLN A N 1
ATOM 953 C CA . GLN A 1 122 ? 32.294 -1.562 -8.322 1.00 86.25 122 GLN A CA 1
ATOM 954 C C . GLN A 1 122 ? 33.085 -0.276 -8.551 1.00 86.25 122 GLN A C 1
ATOM 956 O O . GLN A 1 122 ? 32.842 0.478 -9.498 1.00 86.25 122 GLN A O 1
ATOM 961 N N . ALA A 1 123 ? 34.042 -0.016 -7.655 1.00 83.00 123 ALA A N 1
ATOM 962 C CA . ALA A 1 123 ? 34.955 1.123 -7.744 1.00 83.00 123 ALA A CA 1
ATOM 963 C C . ALA A 1 123 ? 34.222 2.448 -8.049 1.00 83.00 123 ALA A C 1
ATOM 965 O O . ALA A 1 123 ? 34.537 3.146 -9.006 1.00 83.00 123 ALA A O 1
ATOM 966 N N . GLN A 1 124 ? 33.197 2.771 -7.252 1.00 81.00 124 GLN A N 1
ATOM 967 C CA . GLN A 1 124 ? 32.400 4.001 -7.396 1.00 81.00 124 GLN A CA 1
ATOM 968 C C . GLN A 1 124 ? 31.713 4.157 -8.772 1.00 81.00 124 GLN A C 1
ATOM 970 O O . GLN A 1 124 ? 31.482 5.274 -9.226 1.00 81.00 124 GLN A O 1
ATOM 975 N N . GLY A 1 125 ? 31.366 3.047 -9.435 1.00 80.56 125 GLY A N 1
ATOM 976 C CA . GLY A 1 125 ? 30.658 3.057 -10.720 1.00 80.56 125 GLY A CA 1
ATOM 977 C C . GLY A 1 125 ? 31.560 3.010 -11.953 1.00 80.56 125 GLY A C 1
ATOM 978 O O . GLY A 1 125 ? 31.062 3.155 -13.066 1.00 80.56 125 GLY A O 1
ATOM 979 N N . LEU A 1 126 ? 32.869 2.791 -11.782 1.00 82.31 126 LEU A N 1
ATOM 980 C CA . LEU A 1 126 ? 33.814 2.659 -12.898 1.00 82.31 126 LEU A CA 1
ATOM 981 C C . LEU A 1 126 ? 33.540 1.404 -13.749 1.00 82.31 126 LEU A C 1
ATOM 983 O O . LEU A 1 126 ? 33.616 1.453 -14.979 1.00 82.31 126 LEU A O 1
ATOM 987 N N . PHE A 1 127 ? 33.198 0.284 -13.113 1.00 86.56 127 PHE A N 1
ATOM 988 C CA . PHE A 1 127 ? 32.864 -0.972 -13.788 1.00 86.56 127 PHE A CA 1
ATOM 989 C C . PHE A 1 127 ? 31.811 -1.763 -13.005 1.00 86.56 127 PHE A C 1
ATOM 991 O O . PHE A 1 127 ? 31.574 -1.485 -11.835 1.00 86.56 127 PHE A O 1
ATOM 998 N N . SER A 1 128 ? 31.176 -2.737 -13.651 1.00 91.25 128 SER A N 1
ATOM 999 C CA . SER A 1 128 ? 30.177 -3.638 -13.070 1.00 91.25 128 SER A CA 1
ATOM 1000 C C . SER A 1 128 ? 30.682 -5.076 -13.089 1.00 91.25 128 SER A C 1
ATOM 1002 O O . SER A 1 128 ? 31.433 -5.459 -13.992 1.00 91.25 128 SER A O 1
ATOM 1004 N N . LEU A 1 129 ? 30.238 -5.871 -12.121 1.00 91.81 129 LEU A N 1
ATOM 1005 C CA . LEU A 1 129 ? 30.341 -7.330 -12.161 1.00 91.81 129 LEU A CA 1
ATOM 1006 C C . LEU A 1 129 ? 29.445 -7.915 -13.274 1.00 91.81 129 LEU A C 1
ATOM 1008 O O . LEU A 1 129 ? 28.552 -7.205 -13.761 1.00 91.81 129 LEU A O 1
ATOM 1012 N N . PRO A 1 130 ? 29.690 -9.171 -13.712 1.00 89.50 130 PRO A N 1
ATOM 1013 C CA . PRO A 1 130 ? 28.823 -9.858 -14.664 1.00 89.50 130 PRO A CA 1
ATOM 1014 C C . PRO A 1 130 ? 27.377 -9.880 -14.182 1.00 89.50 130 PRO A C 1
ATOM 1016 O O . PRO A 1 130 ? 27.098 -10.154 -13.015 1.00 89.50 130 PRO A O 1
ATOM 1019 N N . LEU A 1 131 ? 26.462 -9.622 -15.111 1.00 94.81 131 LEU A N 1
ATOM 1020 C CA . LEU A 1 131 ? 25.030 -9.708 -14.867 1.00 94.81 131 LEU A CA 1
ATOM 1021 C C . LEU A 1 131 ? 24.489 -11.053 -15.371 1.00 94.81 131 LEU A C 1
ATOM 1023 O O . LEU A 1 131 ? 24.988 -11.574 -16.370 1.00 94.81 131 LEU A O 1
ATOM 1027 N N . PRO A 1 132 ? 23.449 -11.611 -14.729 1.00 95.00 132 PRO A N 1
ATOM 1028 C CA . PRO A 1 132 ? 22.728 -12.762 -15.260 1.00 95.00 132 PRO A CA 1
ATOM 1029 C C . PRO A 1 132 ? 22.114 -12.477 -16.638 1.00 95.00 132 PRO A C 1
ATOM 1031 O O . PRO A 1 132 ? 21.626 -11.379 -16.892 1.00 95.00 132 PRO A O 1
ATOM 1034 N N . ASN A 1 133 ? 22.010 -13.502 -17.488 1.00 95.44 133 ASN A N 1
ATOM 1035 C CA . ASN A 1 133 ? 21.443 -13.385 -18.845 1.00 95.44 133 ASN A CA 1
ATOM 1036 C C . ASN A 1 133 ? 19.949 -12.993 -18.873 1.00 95.44 133 ASN A C 1
ATOM 1038 O O . ASN A 1 133 ? 19.401 -12.683 -19.929 1.00 95.44 133 ASN A O 1
ATOM 1042 N N . ASN A 1 134 ? 19.267 -13.061 -17.728 1.00 95.25 134 ASN A N 1
ATOM 1043 C CA . ASN A 1 134 ? 17.870 -12.675 -17.547 1.00 95.25 134 ASN A CA 1
ATOM 1044 C C . ASN A 1 134 ? 17.704 -11.426 -16.663 1.00 95.25 134 ASN A C 1
ATOM 1046 O O . ASN A 1 134 ? 16.612 -11.206 -16.127 1.00 95.25 134 ASN A O 1
ATOM 1050 N N . GLN A 1 135 ? 18.757 -10.621 -16.492 1.00 94.81 135 GLN A N 1
ATOM 1051 C CA . GLN A 1 135 ? 18.723 -9.401 -15.689 1.00 94.81 135 GLN A CA 1
ATOM 1052 C C . GLN A 1 135 ? 17.584 -8.471 -16.122 1.00 94.81 135 GLN A C 1
ATOM 1054 O O . GLN A 1 135 ? 16.857 -7.980 -15.264 1.00 94.81 135 GLN A O 1
ATOM 1059 N N . TRP A 1 136 ? 17.332 -8.300 -17.423 1.00 90.88 136 TRP A N 1
ATOM 1060 C CA . TRP A 1 136 ? 16.229 -7.473 -17.932 1.00 90.88 136 TRP A CA 1
ATOM 1061 C C . TRP A 1 136 ? 14.853 -7.892 -17.380 1.00 90.88 136 TRP A C 1
ATOM 1063 O O . TRP A 1 136 ? 14.004 -7.045 -17.099 1.00 90.88 136 TRP A O 1
ATOM 1073 N N . THR A 1 137 ? 14.626 -9.197 -17.183 1.00 93.62 137 THR A N 1
ATOM 1074 C CA . THR A 1 137 ? 13.375 -9.718 -16.608 1.00 93.62 137 THR A CA 1
ATOM 1075 C C . THR A 1 137 ? 13.300 -9.426 -15.113 1.00 93.62 137 THR A C 1
ATOM 1077 O O . THR A 1 137 ? 12.239 -9.057 -14.607 1.00 93.62 137 THR A O 1
ATOM 1080 N N . ILE A 1 138 ? 14.427 -9.566 -14.410 1.00 94.31 138 ILE A N 1
ATOM 1081 C CA . ILE A 1 138 ? 14.541 -9.269 -12.977 1.00 94.31 138 ILE A CA 1
ATOM 1082 C C . ILE A 1 138 ? 14.247 -7.783 -12.727 1.00 94.31 138 ILE A C 1
ATOM 1084 O O . ILE A 1 138 ? 13.466 -7.458 -11.831 1.00 94.31 138 ILE A O 1
ATOM 1088 N N . GLU A 1 139 ? 14.799 -6.893 -13.557 1.00 91.06 139 GLU A N 1
ATOM 108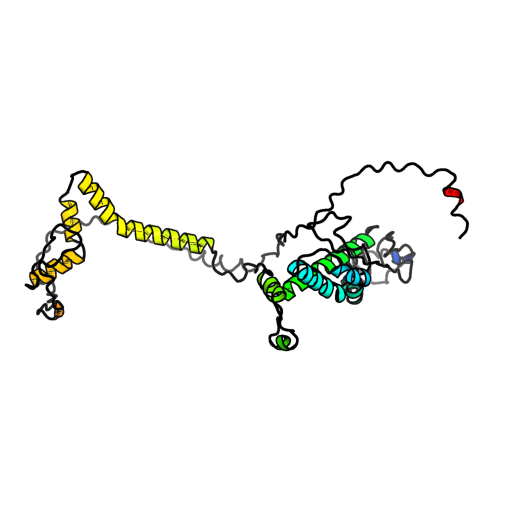9 C CA . GLU A 1 139 ? 14.521 -5.453 -13.506 1.00 91.06 139 GLU A CA 1
ATOM 1090 C C . GLU A 1 139 ? 13.032 -5.161 -13.712 1.00 91.06 139 GLU A C 1
ATOM 1092 O O . GLU A 1 139 ? 12.402 -4.507 -12.882 1.00 91.06 139 GLU A O 1
ATOM 1097 N N . LEU A 1 140 ? 12.431 -5.708 -14.774 1.00 88.38 140 LEU A N 1
ATOM 1098 C CA . LEU A 1 140 ? 11.009 -5.509 -15.067 1.00 88.38 140 LEU A CA 1
ATOM 1099 C C . LEU A 1 140 ? 10.103 -5.981 -13.926 1.00 88.38 140 LEU A C 1
ATOM 1101 O O . LEU A 1 140 ? 9.138 -5.297 -13.571 1.00 88.38 140 LEU A O 1
ATOM 1105 N N . GLN A 1 141 ? 10.409 -7.135 -13.330 1.00 90.62 141 GLN A N 1
ATOM 1106 C CA . GLN A 1 141 ? 9.653 -7.660 -12.197 1.00 90.62 141 GLN A CA 1
ATOM 1107 C C . GLN A 1 141 ? 9.777 -6.748 -10.970 1.00 90.62 141 GLN A C 1
ATOM 1109 O O . GLN A 1 141 ? 8.782 -6.505 -10.278 1.00 90.62 141 GLN A O 1
ATOM 1114 N N . ALA A 1 142 ? 10.973 -6.221 -10.705 1.00 88.75 142 ALA A N 1
ATOM 1115 C CA . ALA A 1 142 ? 11.210 -5.294 -9.607 1.00 88.75 142 ALA A CA 1
ATOM 1116 C C . ALA A 1 142 ? 10.474 -3.965 -9.817 1.00 88.75 142 ALA A C 1
ATOM 1118 O O . ALA A 1 142 ? 9.812 -3.473 -8.897 1.00 88.75 142 ALA A O 1
ATOM 1119 N N . TRP A 1 143 ? 10.504 -3.417 -11.033 1.00 85.75 143 TRP A N 1
ATOM 1120 C CA . TRP A 1 143 ? 9.768 -2.203 -11.367 1.00 85.75 143 TRP A CA 1
ATOM 1121 C C . TRP A 1 143 ? 8.260 -2.392 -11.212 1.00 85.75 143 TRP A C 1
ATOM 1123 O O . TRP A 1 143 ? 7.607 -1.584 -10.553 1.00 85.75 143 TRP A O 1
ATOM 1133 N N . HIS A 1 144 ? 7.703 -3.485 -11.742 1.00 86.00 144 HIS A N 1
ATOM 1134 C CA . HIS A 1 144 ? 6.281 -3.792 -11.592 1.00 86.00 144 HIS A CA 1
ATOM 1135 C C . HIS A 1 144 ? 5.884 -3.939 -10.116 1.00 86.00 144 HIS A C 1
ATOM 1137 O O . HIS A 1 144 ? 4.896 -3.354 -9.671 1.00 86.00 144 HIS A O 1
ATOM 1143 N N . SER A 1 145 ? 6.687 -4.663 -9.331 1.00 88.81 145 SER A N 1
ATOM 1144 C CA . SER A 1 145 ? 6.453 -4.846 -7.893 1.00 88.81 145 SER A CA 1
ATOM 1145 C C . SER A 1 145 ? 6.476 -3.516 -7.136 1.00 88.81 145 SER A C 1
ATOM 1147 O O . SER A 1 145 ? 5.641 -3.285 -6.263 1.00 88.81 145 SER A O 1
ATOM 1149 N N . THR A 1 146 ? 7.386 -2.613 -7.508 1.00 87.50 146 THR A N 1
ATOM 1150 C CA . THR A 1 146 ? 7.493 -1.274 -6.916 1.00 87.50 146 THR A CA 1
ATOM 1151 C C . THR A 1 146 ? 6.265 -0.424 -7.236 1.00 87.50 146 THR A C 1
ATOM 1153 O O . THR A 1 146 ? 5.693 0.181 -6.329 1.00 87.50 146 THR A O 1
ATOM 1156 N N . VAL A 1 147 ? 5.799 -0.431 -8.491 1.00 86.06 147 VAL A N 1
ATOM 1157 C CA . VAL A 1 147 ? 4.564 0.267 -8.885 1.00 86.06 147 VAL A CA 1
ATOM 1158 C C . VAL A 1 147 ? 3.368 -0.268 -8.099 1.00 86.06 147 VAL A C 1
ATOM 1160 O O . VAL A 1 147 ? 2.589 0.510 -7.553 1.00 86.06 147 VAL A O 1
ATOM 1163 N N . MET A 1 148 ? 3.239 -1.590 -7.975 1.00 87.31 148 MET A N 1
ATOM 1164 C CA . MET A 1 148 ? 2.144 -2.207 -7.225 1.00 87.31 148 MET A CA 1
ATOM 1165 C C . MET A 1 148 ? 2.178 -1.847 -5.737 1.00 87.31 148 MET A C 1
ATOM 1167 O O . MET A 1 148 ? 1.139 -1.510 -5.167 1.00 87.31 148 MET A O 1
ATOM 1171 N N . ALA A 1 149 ? 3.357 -1.858 -5.112 1.00 90.19 149 ALA A N 1
ATOM 1172 C CA . ALA A 1 149 ? 3.521 -1.430 -3.726 1.00 90.19 149 ALA A CA 1
ATOM 1173 C C . ALA A 1 149 ? 3.157 0.053 -3.545 1.00 90.19 149 ALA A C 1
ATOM 1175 O O . ALA A 1 149 ? 2.479 0.424 -2.586 1.00 90.19 149 ALA A O 1
ATOM 1176 N N . PHE A 1 150 ? 3.543 0.904 -4.497 1.00 87.69 150 PHE A N 1
ATOM 1177 C CA . PHE A 1 150 ? 3.200 2.321 -4.474 1.00 87.69 150 PHE A CA 1
ATOM 1178 C C . PHE A 1 150 ? 1.687 2.552 -4.603 1.00 87.69 150 PHE A C 1
ATOM 1180 O O . PHE A 1 150 ? 1.106 3.307 -3.825 1.00 87.69 150 PHE A O 1
ATOM 1187 N N . LEU A 1 151 ? 1.014 1.840 -5.512 1.00 88.38 151 LEU A N 1
ATOM 1188 C CA . LEU A 1 151 ? -0.445 1.885 -5.650 1.00 88.38 151 LEU A CA 1
ATOM 1189 C C . LEU A 1 151 ? -1.162 1.458 -4.361 1.00 88.38 151 LEU A C 1
ATOM 1191 O O . LEU A 1 151 ? -2.130 2.098 -3.943 1.00 88.38 151 LEU A O 1
ATOM 1195 N N . GLN A 1 152 ? -0.667 0.412 -3.694 1.00 89.62 152 GLN A N 1
ATOM 1196 C CA . GLN A 1 152 ? -1.176 -0.012 -2.388 1.00 89.62 152 GLN A CA 1
ATOM 1197 C C . GLN A 1 152 ? -0.979 1.076 -1.324 1.00 89.62 152 GLN A C 1
ATOM 1199 O O . GLN A 1 152 ? -1.904 1.366 -0.563 1.00 89.62 152 GLN A O 1
ATOM 1204 N N . ALA A 1 153 ? 0.187 1.727 -1.299 1.00 88.94 153 ALA A N 1
ATOM 1205 C CA . ALA A 1 153 ? 0.464 2.823 -0.376 1.00 88.94 153 ALA A CA 1
ATOM 1206 C C . ALA A 1 153 ? -0.471 4.023 -0.602 1.00 88.94 153 ALA A C 1
ATOM 1208 O O . ALA A 1 153 ? -0.956 4.604 0.368 1.00 88.94 153 ALA A O 1
ATOM 1209 N N . LEU A 1 154 ? -0.802 4.361 -1.853 1.00 88.31 154 LEU A N 1
ATOM 1210 C CA . LEU A 1 154 ? -1.751 5.436 -2.171 1.00 88.31 154 LEU A CA 1
ATOM 1211 C C . LEU A 1 154 ? -3.175 5.132 -1.687 1.00 88.31 154 LEU A C 1
ATOM 1213 O O . LEU A 1 154 ? -3.863 6.025 -1.185 1.00 88.31 154 LEU A O 1
ATOM 1217 N N . LEU A 1 155 ? -3.616 3.875 -1.790 1.00 88.75 155 LEU A N 1
ATOM 1218 C CA . LEU A 1 155 ? -4.906 3.440 -1.247 1.00 88.75 155 LEU A CA 1
ATOM 1219 C C . LEU A 1 155 ? -4.959 3.601 0.277 1.00 88.75 155 LEU A C 1
ATOM 1221 O O . LEU A 1 155 ? -5.950 4.100 0.813 1.00 88.75 155 LEU A O 1
ATOM 1225 N N . VAL A 1 156 ? -3.880 3.229 0.971 1.00 89.31 156 VAL A N 1
ATOM 1226 C CA . VAL A 1 156 ? -3.750 3.414 2.424 1.00 89.31 156 VAL A CA 1
ATOM 1227 C C . VAL A 1 156 ? -3.692 4.900 2.784 1.00 89.31 156 VAL A C 1
ATOM 1229 O O . VAL A 1 156 ? -4.394 5.335 3.695 1.00 89.31 156 VAL A O 1
ATOM 1232 N N . GLY A 1 157 ? -2.922 5.696 2.039 1.00 87.06 157 GLY A N 1
ATOM 1233 C CA . GLY A 1 157 ? -2.814 7.143 2.222 1.00 87.06 157 GLY A CA 1
ATOM 1234 C C . GLY A 1 157 ? -4.163 7.849 2.099 1.00 87.06 157 GLY A C 1
ATOM 1235 O O . GLY A 1 157 ? -4.472 8.745 2.882 1.00 87.06 157 GLY A O 1
ATOM 1236 N N . ARG A 1 158 ? -5.028 7.386 1.189 1.00 85.44 158 ARG A N 1
ATOM 1237 C CA . ARG A 1 158 ? -6.394 7.906 1.078 1.00 85.44 158 ARG A CA 1
ATOM 1238 C C . ARG A 1 158 ? -7.238 7.649 2.329 1.00 85.44 158 ARG A C 1
ATOM 1240 O O . ARG A 1 158 ? -8.021 8.518 2.697 1.00 85.44 158 ARG A O 1
ATOM 1247 N N . ALA A 1 159 ? -7.081 6.494 2.972 1.00 85.88 159 ALA A N 1
ATOM 1248 C CA . ALA A 1 159 ? -7.788 6.174 4.213 1.00 85.88 159 ALA A CA 1
ATOM 1249 C C . ALA A 1 159 ? -7.208 6.912 5.436 1.00 85.88 159 ALA A C 1
ATOM 1251 O O . ALA A 1 159 ? -7.949 7.246 6.355 1.00 85.88 159 ALA A O 1
ATOM 1252 N N . LEU A 1 160 ? -5.896 7.179 5.445 1.00 85.38 160 LEU A N 1
ATOM 1253 C CA . LEU A 1 160 ? -5.220 7.963 6.487 1.00 85.38 160 LEU A CA 1
ATOM 1254 C C . LEU A 1 160 ? -5.601 9.448 6.457 1.00 85.38 160 LEU A C 1
ATOM 1256 O O . LEU A 1 160 ? -5.651 10.093 7.503 1.00 85.38 160 LEU A O 1
ATOM 1260 N N . GLY A 1 161 ? -5.868 9.985 5.267 1.00 82.81 161 GLY A N 1
ATOM 1261 C CA . GLY A 1 161 ? -6.048 11.417 5.069 1.00 82.81 161 GLY A CA 1
ATOM 1262 C C . GLY A 1 161 ? -4.713 12.169 4.953 1.00 82.81 161 GLY A C 1
ATOM 1263 O O . GLY A 1 161 ? -3.638 11.565 4.946 1.00 82.81 161 GLY A O 1
ATOM 1264 N N . PRO A 1 162 ? -4.759 13.502 4.800 1.00 82.88 162 PRO A N 1
ATOM 1265 C CA . PRO A 1 162 ? -3.573 14.313 4.555 1.00 82.88 162 PRO A CA 1
ATOM 1266 C C . PRO A 1 162 ? -2.666 14.368 5.789 1.00 82.88 162 PRO A C 1
ATOM 1268 O O . PRO A 1 162 ? -3.128 14.584 6.907 1.00 82.88 162 PRO A O 1
ATOM 1271 N N . THR A 1 163 ? -1.354 14.253 5.582 1.00 80.81 163 THR A N 1
ATOM 1272 C CA . THR A 1 163 ? -0.367 14.421 6.662 1.00 80.81 163 THR A CA 1
ATOM 1273 C C . THR A 1 163 ? -0.239 15.884 7.091 1.00 80.81 163 THR A C 1
ATOM 1275 O O . THR A 1 163 ? -0.008 16.168 8.265 1.00 80.81 163 THR A O 1
ATOM 1278 N N . ASN A 1 164 ? -0.398 16.826 6.155 1.00 82.69 164 ASN A N 1
ATOM 1279 C CA . ASN A 1 164 ? -0.367 18.254 6.446 1.00 82.69 164 ASN A CA 1
ATOM 1280 C C . ASN A 1 164 ? -1.799 18.779 6.646 1.00 82.69 164 ASN A C 1
ATOM 1282 O O . ASN A 1 164 ? -2.610 18.715 5.720 1.00 82.69 164 ASN A O 1
ATOM 1286 N N . PRO A 1 165 ? -2.122 19.367 7.810 1.00 77.94 165 PRO A N 1
ATOM 1287 C CA . PRO A 1 165 ? -3.460 19.892 8.076 1.00 77.94 165 PRO A CA 1
ATOM 1288 C C . PRO A 1 165 ? -3.889 21.000 7.098 1.00 77.94 165 PRO A C 1
ATOM 1290 O O . PRO A 1 165 ? -5.083 21.203 6.886 1.00 77.94 165 PRO A O 1
ATOM 1293 N N . ASN A 1 166 ? -2.942 21.689 6.451 1.00 82.50 166 ASN A N 1
ATOM 1294 C CA . ASN A 1 166 ? -3.242 22.722 5.455 1.00 82.50 166 ASN A CA 1
ATOM 1295 C C . ASN A 1 166 ? -3.736 22.166 4.111 1.00 82.50 166 ASN A C 1
ATOM 1297 O O . ASN A 1 166 ? -4.304 22.922 3.317 1.00 82.50 166 ASN A O 1
ATOM 1301 N N . ASP A 1 167 ? -3.551 20.871 3.853 1.00 81.25 167 ASP A N 1
ATOM 1302 C CA . ASP A 1 167 ? -3.980 20.235 2.604 1.00 81.25 167 ASP A CA 1
ATOM 1303 C C . ASP A 1 167 ? -5.481 19.934 2.599 1.00 81.25 167 ASP A C 1
ATOM 1305 O O . ASP A 1 167 ? -6.059 19.703 1.538 1.00 81.25 167 ASP A O 1
ATOM 1309 N N . GLY A 1 168 ? -6.149 20.041 3.756 1.00 74.38 168 GLY A N 1
ATOM 1310 C CA . GLY A 1 168 ? -7.600 19.890 3.875 1.00 74.38 168 GLY A CA 1
ATOM 1311 C C . GLY A 1 168 ? -8.396 20.821 2.954 1.00 74.38 168 GLY A C 1
ATOM 1312 O O . GLY A 1 168 ? -9.489 20.466 2.529 1.00 74.38 168 GLY A O 1
ATOM 1313 N N . LYS A 1 169 ? -7.829 21.973 2.562 1.00 79.06 169 LYS A N 1
ATOM 1314 C CA . LYS A 1 169 ? -8.462 22.915 1.620 1.00 79.06 169 LYS A CA 1
ATOM 1315 C C . LYS A 1 169 ? -8.598 22.378 0.191 1.00 79.06 169 LYS A C 1
ATOM 1317 O O . LYS A 1 169 ? -9.407 22.892 -0.572 1.00 79.06 169 LYS A O 1
ATOM 1322 N N . TRP A 1 170 ? -7.795 21.380 -0.173 1.00 77.56 170 TRP A N 1
ATOM 1323 C CA . TRP A 1 170 ? -7.826 20.732 -1.486 1.00 77.56 170 TRP A CA 1
ATOM 1324 C C . TRP A 1 170 ? -8.629 19.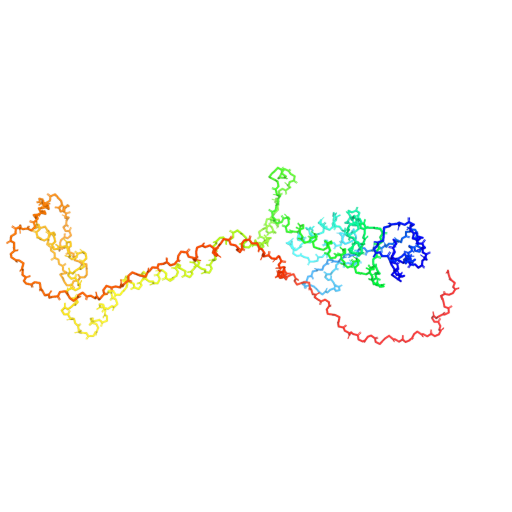427 -1.471 1.00 77.56 170 TRP A C 1
ATOM 1326 O O . TRP A 1 170 ? -8.758 18.769 -2.502 1.00 77.56 170 TRP A O 1
ATOM 1336 N N . ILE A 1 171 ? -9.171 19.046 -0.311 1.00 78.75 171 ILE A N 1
ATOM 1337 C CA . ILE A 1 171 ? -9.993 17.852 -0.161 1.00 78.75 171 ILE A CA 1
ATOM 1338 C C . ILE A 1 171 ? -11.440 18.230 -0.428 1.00 78.75 171 ILE A C 1
ATOM 1340 O O . ILE A 1 171 ? -12.035 19.044 0.274 1.00 78.75 171 ILE A O 1
ATOM 1344 N N . ILE A 1 172 ? -12.018 17.598 -1.442 1.00 78.12 172 ILE A N 1
ATOM 1345 C CA . ILE A 1 172 ? -13.444 17.708 -1.721 1.00 78.12 172 ILE A CA 1
ATOM 1346 C C . ILE A 1 172 ? -14.170 16.821 -0.699 1.00 78.12 172 ILE A C 1
ATOM 1348 O O . ILE A 1 172 ? -13.936 15.607 -0.692 1.00 78.12 172 ILE A O 1
ATOM 1352 N N . PRO A 1 173 ? -15.016 17.386 0.183 1.00 74.06 173 PRO A N 1
ATOM 1353 C CA . PRO A 1 173 ? -15.755 16.588 1.148 1.00 74.06 173 PRO A CA 1
ATOM 1354 C C . PRO A 1 173 ? -16.733 15.660 0.423 1.00 74.06 173 PRO A C 1
ATOM 1356 O O . PRO A 1 173 ? -17.373 16.044 -0.558 1.00 74.06 173 PRO A O 1
ATOM 1359 N N . LEU A 1 174 ? -16.858 14.433 0.928 1.00 77.56 174 LEU A N 1
ATOM 1360 C CA . LEU A 1 174 ? -17.902 13.508 0.495 1.00 77.56 174 LEU A CA 1
ATOM 1361 C C . LEU A 1 174 ? -19.261 14.089 0.896 1.00 77.56 174 LEU A C 1
ATOM 1363 O O . LEU A 1 174 ? -19.494 14.354 2.072 1.00 77.56 174 LEU A O 1
ATOM 1367 N N . ASN A 1 175 ? -20.131 14.307 -0.089 1.00 77.94 175 ASN A N 1
ATOM 1368 C CA . ASN A 1 175 ? -21.497 14.806 0.109 1.00 77.94 175 ASN A CA 1
ATOM 1369 C C . ASN A 1 175 ? -22.549 13.711 -0.162 1.00 77.94 175 ASN A C 1
ATOM 1371 O O . ASN A 1 175 ? -23.752 13.931 -0.054 1.00 77.94 175 ASN A O 1
ATOM 1375 N N . ASP A 1 176 ? -22.095 12.527 -0.563 1.00 85.31 176 ASP A N 1
ATOM 1376 C CA . ASP A 1 176 ? -22.904 11.397 -0.978 1.00 85.31 176 ASP A CA 1
ATOM 1377 C C . ASP A 1 176 ? -22.976 10.320 0.114 1.00 85.31 176 ASP A C 1
ATOM 1379 O O . ASP A 1 176 ? -22.021 10.041 0.844 1.00 85.31 176 ASP A O 1
ATOM 1383 N N . THR A 1 177 ? -24.137 9.670 0.222 1.00 89.25 177 THR A N 1
ATOM 1384 C CA . THR A 1 177 ? -24.366 8.601 1.208 1.00 89.25 177 THR A CA 1
ATOM 1385 C C . THR A 1 177 ? -23.435 7.409 0.985 1.00 89.25 177 THR A C 1
ATOM 1387 O O . THR A 1 177 ? -22.966 6.802 1.949 1.00 89.25 177 THR A O 1
ATOM 1390 N N . VAL A 1 178 ? -23.133 7.095 -0.278 1.00 88.31 178 VAL A N 1
ATOM 1391 C CA . VAL A 1 178 ? -22.238 6.001 -0.678 1.00 88.31 178 VAL A CA 1
ATOM 1392 C C . VAL A 1 178 ? -20.799 6.303 -0.271 1.00 88.31 178 VAL A C 1
ATOM 1394 O O . VAL A 1 178 ? -20.139 5.443 0.309 1.00 88.31 178 VAL A O 1
ATOM 1397 N N . GLY A 1 179 ? -20.328 7.527 -0.491 1.00 86.06 179 GLY A N 1
ATOM 1398 C CA . GLY A 1 179 ? -19.025 7.990 -0.041 1.00 86.06 179 GLY A CA 1
ATOM 1399 C C . GLY A 1 179 ? -18.851 7.841 1.467 1.00 86.06 179 GLY A C 1
ATOM 1400 O O . GLY A 1 179 ? -17.856 7.268 1.914 1.00 86.06 179 GLY A O 1
ATOM 1401 N N . HIS A 1 180 ? -19.822 8.286 2.269 1.00 88.50 180 HIS A N 1
ATOM 1402 C CA . HIS A 1 180 ? -19.764 8.098 3.723 1.00 88.50 180 HIS A CA 1
ATOM 1403 C C . HIS A 1 180 ? -19.679 6.619 4.118 1.00 88.50 180 HIS A C 1
ATOM 1405 O O . HIS A 1 180 ? -18.885 6.255 4.988 1.00 88.50 180 HIS A O 1
ATOM 1411 N N . GLN A 1 181 ? -20.447 5.748 3.458 1.00 89.31 181 GLN A N 1
ATOM 1412 C CA . GLN A 1 181 ? -20.365 4.303 3.685 1.00 89.31 181 GLN A CA 1
ATOM 1413 C C . GLN A 1 181 ? -18.991 3.738 3.308 1.00 89.31 181 GLN A C 1
ATOM 1415 O O . GLN A 1 181 ? -18.440 2.935 4.060 1.00 89.31 181 GLN A O 1
ATOM 1420 N N . LEU A 1 182 ? -18.416 4.179 2.187 1.00 89.00 182 LEU A N 1
ATOM 1421 C CA . LEU A 1 182 ? -17.079 3.781 1.752 1.00 89.00 182 LEU A CA 1
ATOM 1422 C C . LEU A 1 182 ? -16.011 4.221 2.758 1.00 89.00 182 LEU A C 1
ATOM 1424 O O . LEU A 1 182 ? -15.153 3.420 3.117 1.00 89.00 182 LEU A O 1
ATOM 1428 N N . CYS A 1 183 ? -16.107 5.447 3.271 1.00 87.94 183 CYS A N 1
ATOM 1429 C CA . CYS A 1 183 ? -15.214 5.972 4.302 1.00 87.94 183 CYS A CA 1
ATOM 1430 C C . CYS A 1 183 ? -15.266 5.121 5.583 1.00 87.94 183 CYS A C 1
ATOM 1432 O O . CYS A 1 183 ? -14.233 4.688 6.083 1.00 87.94 183 CYS A O 1
ATOM 1434 N N . HIS A 1 184 ? -16.461 4.776 6.074 1.00 87.56 184 HIS A N 1
ATOM 1435 C CA . HIS A 1 184 ? -16.602 3.907 7.251 1.00 87.56 184 HIS A CA 1
ATOM 1436 C C . HIS A 1 184 ? -16.165 2.452 7.011 1.00 87.56 184 HIS A C 1
ATOM 1438 O O . HIS A 1 184 ? -15.824 1.736 7.961 1.00 87.56 184 HIS A O 1
ATOM 1444 N N . ALA A 1 185 ? -16.190 1.997 5.756 1.00 87.75 185 ALA A N 1
ATOM 1445 C CA . ALA A 1 185 ? -15.707 0.679 5.364 1.00 87.75 185 ALA A CA 1
ATOM 1446 C C . ALA A 1 185 ? -14.174 0.625 5.240 1.00 87.75 185 ALA A C 1
ATOM 1448 O O . ALA A 1 185 ? -13.590 -0.445 5.427 1.00 87.75 185 ALA A O 1
ATOM 1449 N N . GLN A 1 186 ? -13.516 1.755 4.965 1.00 87.88 186 GLN A N 1
ATOM 1450 C CA . GLN A 1 186 ? -12.062 1.853 4.898 1.00 87.88 186 GLN A CA 1
ATOM 1451 C C . GLN A 1 186 ? -11.464 1.794 6.301 1.00 87.88 186 GLN A C 1
ATOM 1453 O O . GLN A 1 186 ? -11.626 2.691 7.125 1.00 87.88 186 GLN A O 1
ATOM 1458 N N . LYS A 1 187 ? -10.761 0.699 6.579 1.00 83.94 187 LYS A N 1
ATOM 1459 C CA . LYS A 1 187 ? -10.078 0.479 7.850 1.00 83.94 187 LYS A CA 1
ATOM 1460 C C . LYS A 1 187 ? -8.646 0.094 7.566 1.00 83.94 187 LYS A C 1
ATOM 1462 O O . LYS A 1 187 ? -8.382 -0.859 6.838 1.00 83.94 187 LYS A O 1
ATOM 1467 N N . ILE A 1 188 ? -7.737 0.829 8.177 1.00 82.69 188 ILE A N 1
ATOM 1468 C CA . ILE A 1 188 ? -6.319 0.512 8.171 1.00 82.69 188 ILE A CA 1
ATOM 1469 C C . ILE A 1 188 ? -5.973 -0.173 9.484 1.00 82.69 188 ILE A C 1
ATOM 1471 O O . ILE A 1 188 ? -6.514 0.150 10.544 1.00 82.69 188 ILE A O 1
ATOM 1475 N N . ARG A 1 189 ? -5.071 -1.144 9.417 1.00 76.44 189 ARG A N 1
ATOM 1476 C CA . ARG A 1 189 ? -4.490 -1.721 10.620 1.00 76.44 189 ARG A CA 1
ATOM 1477 C C . ARG A 1 189 ? -3.358 -0.805 11.058 1.00 76.44 189 ARG A C 1
ATOM 1479 O O . ARG A 1 189 ? -2.340 -0.737 10.380 1.00 76.44 189 ARG A O 1
ATOM 1486 N N . THR A 1 190 ? -3.525 -0.115 12.177 1.00 70.38 190 THR A N 1
ATOM 1487 C CA . THR A 1 190 ? -2.417 0.617 12.793 1.00 70.38 190 THR A CA 1
ATOM 1488 C C . THR A 1 190 ? -1.388 -0.405 13.273 1.00 70.38 190 THR A C 1
ATOM 1490 O O . THR A 1 190 ? -1.748 -1.357 13.977 1.00 70.38 190 THR A O 1
ATOM 1493 N N . SER A 1 191 ? -0.125 -0.254 12.864 1.00 62.88 191 SER A N 1
ATOM 1494 C CA . SER A 1 191 ? 0.983 -0.979 13.486 1.00 62.88 191 SER A CA 1
ATOM 1495 C C . SER A 1 191 ? 0.908 -0.701 14.988 1.00 62.88 191 SER A C 1
ATOM 1497 O O . SER A 1 191 ? 0.666 0.426 15.415 1.00 62.88 191 SER A O 1
ATOM 1499 N N . GLY A 1 192 ? 1.044 -1.728 15.823 1.00 57.69 192 GLY A N 1
ATOM 1500 C CA . GLY A 1 192 ? 0.951 -1.596 17.282 1.00 57.69 192 GLY A CA 1
ATOM 1501 C C . GLY A 1 192 ? 2.035 -0.711 17.917 1.00 57.69 192 GLY A C 1
ATOM 1502 O O . GLY A 1 192 ? 2.182 -0.743 19.129 1.00 57.69 192 GLY A O 1
ATOM 1503 N N . GLU A 1 193 ? 2.777 0.074 17.131 1.00 59.66 193 GLU A N 1
ATOM 1504 C CA . GLU A 1 193 ? 3.840 0.992 17.554 1.00 59.66 193 GLU A CA 1
ATOM 1505 C C . GLU A 1 193 ? 3.346 2.087 18.508 1.00 59.66 193 GLU A C 1
ATOM 1507 O O . GLU A 1 193 ? 4.133 2.630 19.274 1.00 59.66 193 GLU A O 1
ATOM 1512 N N . TYR A 1 194 ? 2.037 2.361 18.532 1.00 57.34 194 TYR A N 1
ATOM 1513 C CA . TYR A 1 194 ? 1.414 3.279 19.495 1.00 57.34 194 TYR A CA 1
ATOM 1514 C C . TYR A 1 194 ? 0.596 2.569 20.587 1.00 57.34 194 TYR A C 1
ATOM 1516 O O . TYR A 1 194 ? -0.040 3.223 21.415 1.00 57.34 194 TYR A O 1
ATOM 1524 N N . ALA A 1 195 ? 0.590 1.234 20.619 1.00 56.62 195 ALA A N 1
ATOM 1525 C CA . ALA A 1 195 ? -0.109 0.468 21.642 1.00 56.62 195 ALA A CA 1
ATOM 1526 C C . ALA A 1 195 ? 0.834 0.179 22.818 1.00 56.62 195 ALA A C 1
ATOM 1528 O O . ALA A 1 195 ? 1.359 -0.921 22.962 1.00 56.62 195 ALA A O 1
ATOM 1529 N N . ASN A 1 196 ? 0.993 1.158 23.714 1.00 62.50 196 ASN A N 1
ATOM 1530 C CA . ASN A 1 196 ? 1.758 0.997 24.962 1.00 62.50 196 ASN A CA 1
ATOM 1531 C C . ASN A 1 196 ? 1.175 -0.065 25.917 1.00 62.50 196 ASN A C 1
ATOM 1533 O O . ASN A 1 196 ? 1.754 -0.344 26.964 1.00 62.50 196 ASN A O 1
ATOM 1537 N N . ILE A 1 197 ? 0.009 -0.635 25.599 1.00 71.12 197 ILE A N 1
ATOM 1538 C CA . ILE A 1 197 ? -0.694 -1.586 26.452 1.00 71.12 197 ILE A CA 1
ATOM 1539 C C . ILE A 1 197 ? -1.158 -2.772 25.607 1.00 71.12 197 ILE A C 1
ATOM 1541 O O . ILE A 1 197 ? -1.981 -2.634 24.700 1.00 71.12 197 ILE A O 1
ATOM 1545 N N . SER A 1 198 ? -0.666 -3.963 25.951 1.00 80.31 198 SER A N 1
ATOM 1546 C CA . SER A 1 198 ? -1.211 -5.220 25.441 1.00 80.31 198 SER A CA 1
ATOM 1547 C C . SER A 1 198 ? -2.653 -5.369 25.923 1.00 80.31 198 SER A C 1
ATOM 1549 O O . SER A 1 198 ? -2.895 -5.525 27.122 1.00 80.31 198 SER A O 1
ATOM 1551 N N . ALA A 1 199 ? -3.615 -5.341 24.995 1.00 83.44 199 ALA A N 1
ATOM 1552 C CA . ALA A 1 199 ? -5.033 -5.520 25.310 1.00 83.44 199 ALA A CA 1
ATOM 1553 C C . ALA A 1 199 ? -5.284 -6.824 26.087 1.00 83.44 199 ALA A C 1
ATOM 1555 O O . ALA A 1 199 ? -6.073 -6.845 27.028 1.00 83.44 199 ALA A O 1
ATOM 1556 N N . PHE A 1 200 ? -4.552 -7.890 25.747 1.00 88.25 200 PHE A N 1
ATOM 1557 C CA . PHE A 1 200 ? -4.601 -9.156 26.474 1.00 88.25 200 PHE A CA 1
ATOM 1558 C C . PHE A 1 200 ? -4.129 -9.002 27.927 1.00 88.25 200 PHE A C 1
ATOM 1560 O O . PHE A 1 200 ? -4.807 -9.463 28.840 1.00 88.25 200 PHE A O 1
ATOM 1567 N N . GLY A 1 201 ? -3.010 -8.305 28.154 1.00 89.12 201 GLY A N 1
ATOM 1568 C CA . GLY A 1 201 ? -2.495 -8.038 29.500 1.00 89.12 201 GLY A CA 1
ATOM 1569 C C . GLY A 1 201 ? -3.449 -7.188 30.343 1.00 89.12 201 GLY A C 1
ATOM 1570 O O . GLY A 1 201 ? -3.695 -7.505 31.507 1.00 89.12 201 GLY A O 1
ATOM 1571 N N . LEU A 1 202 ? -4.048 -6.151 29.750 1.00 91.50 202 LEU A N 1
ATOM 1572 C CA . LEU A 1 202 ? -5.035 -5.304 30.423 1.00 91.50 202 LEU A CA 1
ATOM 1573 C C . LEU A 1 202 ? -6.296 -6.090 30.806 1.00 91.50 202 LEU A C 1
ATOM 1575 O O . LEU A 1 202 ? -6.760 -6.004 31.939 1.00 91.50 202 LEU A O 1
ATOM 1579 N N . VAL A 1 203 ? -6.827 -6.909 29.897 1.00 95.38 203 VAL A N 1
ATOM 1580 C CA . VAL A 1 203 ? -7.996 -7.747 30.195 1.00 95.38 203 VAL A CA 1
ATOM 1581 C C . VAL A 1 203 ? -7.665 -8.800 31.255 1.00 95.38 203 VAL A C 1
ATOM 1583 O O . VAL A 1 203 ? -8.444 -8.977 32.188 1.00 95.38 203 VAL A O 1
ATOM 1586 N N . ALA A 1 204 ? -6.509 -9.464 31.166 1.00 95.31 204 ALA A N 1
ATOM 1587 C CA . ALA A 1 204 ? -6.100 -10.486 32.129 1.00 95.31 204 ALA A CA 1
ATOM 1588 C C . ALA A 1 204 ? -5.919 -9.914 33.544 1.00 95.31 204 ALA A C 1
ATOM 1590 O O . ALA A 1 204 ? -6.408 -10.498 34.510 1.00 95.31 204 ALA A O 1
ATOM 1591 N N . THR A 1 205 ? -5.265 -8.756 33.670 1.00 95.19 205 THR A N 1
ATOM 1592 C CA . THR A 1 205 ? -5.061 -8.088 34.967 1.00 95.19 205 THR A CA 1
ATOM 1593 C C . THR A 1 205 ? -6.372 -7.599 35.576 1.00 95.19 205 THR A C 1
ATOM 1595 O O . THR A 1 205 ? -6.613 -7.845 36.758 1.00 95.19 205 THR A O 1
ATOM 1598 N N . LEU A 1 206 ? -7.261 -6.988 34.784 1.00 96.00 206 LEU A N 1
ATOM 1599 C CA . LEU A 1 206 ? -8.579 -6.560 35.260 1.00 96.00 206 LEU A CA 1
ATOM 1600 C C . LEU A 1 206 ? -9.464 -7.744 35.658 1.00 96.00 206 LEU A C 1
ATOM 1602 O O . LEU A 1 206 ? -10.139 -7.680 36.685 1.00 96.00 206 LEU A O 1
ATOM 1606 N N . ALA A 1 207 ? -9.452 -8.829 34.882 1.00 96.81 207 ALA A N 1
ATOM 1607 C CA . ALA A 1 207 ? -10.231 -10.027 35.171 1.00 96.81 207 ALA A CA 1
ATOM 1608 C C . ALA A 1 207 ? -9.731 -10.737 36.435 1.00 96.81 207 ALA A C 1
ATOM 1610 O O . ALA A 1 207 ? -10.531 -11.049 37.316 1.00 96.81 207 ALA A O 1
ATOM 1611 N N . LEU A 1 208 ? -8.416 -10.947 36.562 1.00 96.94 208 LEU A N 1
ATOM 1612 C CA . LEU A 1 208 ? -7.822 -11.591 37.733 1.00 96.94 208 LEU A CA 1
ATOM 1613 C C . LEU A 1 208 ? -7.994 -10.734 38.994 1.00 96.94 208 LEU A C 1
ATOM 1615 O O . LEU A 1 208 ? -8.383 -11.256 40.036 1.00 96.94 208 LEU A O 1
ATOM 1619 N N . GLY A 1 209 ? -7.777 -9.419 38.894 1.00 97.25 209 GLY A N 1
ATOM 1620 C CA . GLY A 1 209 ? -7.999 -8.487 40.000 1.00 97.25 209 GLY A CA 1
ATOM 1621 C C . GLY A 1 209 ? -9.457 -8.478 40.459 1.00 97.25 209 GLY A C 1
ATOM 1622 O O . GLY A 1 209 ? -9.739 -8.610 41.649 1.00 97.25 209 GLY A O 1
ATOM 1623 N N . SER A 1 210 ? -10.394 -8.416 39.509 1.00 96.62 210 SER A N 1
ATOM 1624 C CA . SER A 1 210 ? -11.831 -8.462 39.799 1.00 96.62 210 SER A CA 1
ATOM 1625 C C . SER A 1 210 ? -12.242 -9.798 40.423 1.00 96.62 210 SER A C 1
ATOM 1627 O O . SER A 1 210 ? -13.020 -9.812 41.375 1.00 96.62 210 SER A O 1
ATOM 1629 N N . LEU A 1 211 ? -11.684 -10.920 39.955 1.00 96.50 211 LEU A N 1
ATOM 1630 C CA . LEU A 1 211 ? -11.924 -12.242 40.535 1.00 96.50 211 LEU A CA 1
ATOM 1631 C C . LEU A 1 211 ? -11.456 -12.313 41.993 1.00 96.50 211 LEU A C 1
ATOM 1633 O O . LEU A 1 211 ? -12.202 -12.796 42.839 1.00 96.50 211 LEU A O 1
ATOM 1637 N N . ILE A 1 212 ? -10.258 -11.807 42.301 1.00 96.31 212 ILE A N 1
ATOM 1638 C CA . ILE A 1 212 ? -9.726 -11.782 43.673 1.00 96.31 212 ILE A CA 1
ATOM 1639 C C . ILE A 1 212 ? -10.628 -10.942 44.585 1.00 96.31 212 ILE A C 1
ATOM 1641 O O . ILE A 1 212 ? -10.971 -11.389 45.679 1.00 96.31 212 ILE A O 1
ATOM 1645 N N . ILE A 1 213 ? -11.059 -9.760 44.131 1.00 95.81 213 ILE A N 1
ATOM 1646 C CA . ILE A 1 213 ? -11.954 -8.886 44.902 1.00 95.81 213 ILE A CA 1
ATOM 1647 C C . ILE A 1 213 ? -13.297 -9.581 45.157 1.00 95.81 213 ILE A C 1
ATOM 1649 O O . ILE A 1 213 ? -13.755 -9.632 46.298 1.00 95.81 213 ILE A O 1
ATOM 1653 N N . VAL A 1 214 ? -13.915 -10.166 44.127 1.00 95.56 214 VAL A N 1
ATOM 1654 C CA . VAL A 1 214 ? -15.196 -10.879 44.259 1.00 95.56 214 VAL A CA 1
ATOM 1655 C C . VAL A 1 214 ? -15.065 -12.092 45.178 1.00 95.56 214 VAL A C 1
ATOM 1657 O O . VAL A 1 214 ? -15.935 -12.313 46.023 1.00 95.56 214 VAL A O 1
ATOM 1660 N N . LEU A 1 215 ? -13.983 -12.867 45.065 1.00 92.44 215 LEU A N 1
ATOM 1661 C CA . LEU A 1 215 ? -13.719 -13.992 45.960 1.00 92.44 215 LEU A CA 1
ATOM 1662 C C . LEU A 1 215 ? -13.574 -13.520 47.405 1.00 92.44 215 LEU A C 1
ATOM 1664 O O . LEU A 1 215 ? -14.214 -14.095 48.275 1.00 92.44 215 LEU A O 1
ATOM 1668 N N . ASN A 1 216 ? -12.819 -12.450 47.659 1.00 91.38 216 ASN A N 1
ATOM 1669 C CA . ASN A 1 216 ? -12.634 -11.918 49.007 1.00 91.38 216 ASN A CA 1
ATOM 1670 C C . ASN A 1 216 ? -13.963 -11.454 49.629 1.00 91.38 216 ASN A C 1
ATOM 1672 O O . ASN A 1 216 ? -14.312 -11.861 50.735 1.00 91.38 216 ASN A O 1
ATOM 1676 N N . LEU A 1 217 ? -14.759 -10.682 48.882 1.00 88.25 217 LEU A N 1
ATOM 1677 C CA . LEU A 1 217 ? -16.061 -10.191 49.347 1.00 88.25 217 LEU A CA 1
ATOM 1678 C C . LEU A 1 217 ? -17.082 -11.320 49.558 1.00 88.25 217 LEU A C 1
ATOM 1680 O O . LEU A 1 217 ? -17.915 -11.254 50.462 1.00 88.25 217 LEU A O 1
ATOM 1684 N N . SER A 1 218 ? -17.037 -12.369 48.734 1.00 88.19 218 SER A N 1
ATOM 1685 C CA . SER A 1 218 ? -17.978 -13.492 48.828 1.00 88.19 218 SER A CA 1
ATOM 1686 C C . SER A 1 218 ? -17.554 -14.571 49.825 1.00 88.19 218 SER A C 1
ATOM 1688 O O . SER A 1 218 ? -18.409 -15.349 50.253 1.00 88.19 218 SER A O 1
ATOM 1690 N N . LEU A 1 219 ? -16.285 -14.617 50.248 1.00 86.44 219 LEU A N 1
ATOM 1691 C CA . LEU A 1 219 ? -15.754 -15.670 51.117 1.00 86.44 219 LEU A CA 1
ATOM 1692 C C . LEU A 1 219 ? -16.508 -15.748 52.450 1.00 86.44 219 LEU A C 1
ATOM 1694 O O . LEU A 1 219 ? -16.946 -16.831 52.837 1.00 86.44 219 LEU A O 1
ATOM 1698 N N . GLY A 1 220 ? -16.750 -14.608 53.105 1.00 79.44 220 GLY A N 1
ATOM 1699 C CA . GLY A 1 220 ? -17.503 -14.553 54.364 1.00 79.44 220 GLY A CA 1
ATOM 1700 C C . GLY A 1 220 ? -18.944 -15.062 54.225 1.00 79.44 220 GLY A C 1
ATOM 1701 O O . GLY A 1 220 ? -19.427 -15.836 55.058 1.00 79.44 220 GLY A O 1
ATOM 1702 N N . VAL A 1 221 ? -19.616 -14.710 53.125 1.00 81.88 221 VAL A N 1
ATOM 1703 C CA . VAL A 1 221 ? -20.999 -15.130 52.843 1.00 81.88 221 VAL A CA 1
ATOM 1704 C C . VAL A 1 221 ? -21.066 -16.618 52.484 1.00 81.88 221 VAL A C 1
ATOM 1706 O O . VAL A 1 221 ? -21.900 -17.345 53.025 1.00 81.88 221 VAL A O 1
ATOM 1709 N N . LEU A 1 222 ? -20.169 -17.098 51.618 1.00 83.38 222 LEU A N 1
ATOM 1710 C CA . LEU A 1 222 ? -20.118 -18.489 51.161 1.00 83.38 222 LEU A CA 1
ATOM 1711 C C . LEU A 1 222 ? -19.755 -19.447 52.296 1.00 83.38 222 LEU A C 1
ATOM 1713 O O . LEU A 1 222 ? -20.429 -20.461 52.488 1.00 83.38 222 LEU A O 1
ATOM 1717 N N . VAL A 1 223 ? -18.725 -19.117 53.080 1.00 83.38 223 VAL A N 1
ATOM 1718 C CA . VAL A 1 223 ? -18.337 -19.895 54.265 1.00 83.38 223 VAL A CA 1
ATOM 1719 C C . VAL A 1 223 ? -19.463 -19.864 55.295 1.00 83.38 223 VAL A C 1
ATOM 1721 O O . VAL A 1 223 ? -19.817 -20.903 55.858 1.00 83.38 223 VAL A O 1
ATOM 1724 N N . GLY A 1 224 ? -20.091 -18.703 55.493 1.00 78.19 224 GLY A N 1
ATOM 1725 C CA . GLY A 1 224 ? -21.221 -18.554 56.396 1.00 78.19 224 GLY A CA 1
ATOM 1726 C C . GLY A 1 224 ? -22.419 -19.432 56.018 1.00 78.19 224 GLY A C 1
ATOM 1727 O O . GLY A 1 224 ? -22.987 -20.110 56.883 1.00 78.19 224 GLY A O 1
ATOM 1728 N N . TRP A 1 225 ? -22.764 -19.471 54.733 1.00 80.62 225 TRP A N 1
ATOM 1729 C CA . TRP A 1 225 ? -23.834 -20.310 54.200 1.00 80.62 225 TRP A CA 1
ATOM 1730 C C . TRP A 1 225 ? -23.492 -21.804 54.285 1.00 80.62 225 TRP A C 1
ATOM 1732 O O . TRP A 1 225 ? -24.307 -22.602 54.750 1.00 80.62 225 TRP A O 1
ATOM 1742 N N . MET A 1 226 ? -22.265 -22.197 53.925 1.00 81.81 226 MET A N 1
ATOM 1743 C CA . MET A 1 226 ? -21.813 -23.591 54.017 1.00 81.81 226 MET A CA 1
ATOM 1744 C C . MET A 1 226 ? -21.820 -24.118 55.457 1.00 81.81 226 MET A C 1
ATOM 1746 O O . MET A 1 226 ? -22.244 -25.249 55.696 1.00 81.81 226 MET A O 1
ATOM 1750 N N . GLN A 1 227 ? -21.389 -23.307 56.426 1.00 78.50 227 GLN A N 1
ATOM 1751 C CA . GLN A 1 227 ? -21.398 -23.692 57.839 1.00 78.50 227 GLN A CA 1
ATOM 1752 C C . GLN A 1 227 ? -22.819 -23.795 58.411 1.00 78.50 227 GLN A C 1
ATOM 1754 O O . GLN A 1 227 ? -23.096 -24.723 59.170 1.00 78.50 227 GLN A O 1
ATOM 1759 N N . GLN A 1 228 ? -23.735 -22.902 58.010 1.00 75.25 228 GLN A N 1
ATOM 1760 C CA . GLN A 1 228 ? -25.155 -22.993 58.382 1.00 75.25 228 GLN A CA 1
ATOM 1761 C C . GLN A 1 228 ? -25.797 -24.259 57.814 1.00 75.25 228 GLN A C 1
ATOM 1763 O O . GLN A 1 228 ? -26.487 -24.977 58.532 1.00 75.25 228 GLN A O 1
ATOM 1768 N N . ARG A 1 229 ? -25.514 -24.584 56.548 1.00 79.44 229 ARG A N 1
ATOM 1769 C CA . ARG A 1 229 ? -26.055 -25.781 55.893 1.00 79.44 229 ARG A CA 1
ATOM 1770 C C . ARG A 1 229 ? -25.529 -27.085 56.500 1.00 79.44 229 ARG A C 1
ATOM 1772 O O . ARG A 1 229 ? -26.234 -28.086 56.482 1.00 79.44 229 ARG A O 1
ATOM 1779 N N . ARG A 1 230 ? -24.310 -27.077 57.050 1.00 80.38 230 ARG A N 1
ATOM 1780 C CA . ARG A 1 230 ? -23.718 -28.213 57.780 1.00 80.38 230 ARG A CA 1
ATOM 1781 C C . ARG A 1 230 ? -24.102 -28.263 59.267 1.00 80.38 230 ARG A C 1
ATOM 1783 O O . ARG A 1 230 ? -23.623 -29.150 59.963 1.00 80.38 230 ARG A O 1
ATOM 1790 N N . GLY A 1 231 ? -24.924 -27.329 59.759 1.00 71.75 231 GLY A N 1
ATOM 1791 C CA . GLY A 1 231 ? -25.392 -27.294 61.151 1.00 71.75 231 GLY A CA 1
ATOM 1792 C C . GLY A 1 231 ? -24.299 -27.030 62.193 1.00 71.75 231 GLY A C 1
ATOM 1793 O O . GLY A 1 231 ? -24.538 -27.213 63.381 1.00 71.75 231 GLY A O 1
ATOM 1794 N N . ASN A 1 232 ? -23.104 -26.608 61.768 1.00 66.50 232 ASN A N 1
ATOM 1795 C CA . ASN A 1 232 ? -21.919 -26.537 62.621 1.00 66.50 232 ASN A CA 1
ATOM 1796 C C . ASN A 1 232 ? -21.523 -25.073 62.863 1.00 66.50 232 ASN A C 1
ATOM 1798 O O . ASN A 1 232 ? -20.534 -24.568 62.324 1.00 66.50 232 ASN A O 1
ATOM 1802 N N . ILE A 1 233 ? -22.368 -24.355 63.610 1.00 65.25 233 ILE A N 1
ATOM 1803 C CA . ILE A 1 233 ? -22.085 -22.979 64.034 1.00 65.25 233 ILE A CA 1
ATOM 1804 C C . ILE A 1 233 ? -21.060 -23.047 65.169 1.00 65.25 233 ILE A C 1
ATOM 1806 O O . ILE A 1 233 ? -21.396 -23.290 66.323 1.00 65.25 233 ILE A O 1
ATOM 1810 N N . ASN A 1 234 ? -19.792 -22.857 64.813 1.00 74.25 234 ASN A N 1
ATOM 1811 C CA . ASN A 1 234 ? -18.673 -22.898 65.749 1.00 74.25 234 ASN A CA 1
ATOM 1812 C C . ASN A 1 234 ? -18.502 -21.562 66.488 1.00 74.25 234 ASN A C 1
ATOM 1814 O O . ASN A 1 234 ? -18.692 -20.500 65.896 1.00 74.25 234 ASN A O 1
ATOM 1818 N N . GLN A 1 235 ? -18.028 -21.606 67.738 1.00 77.12 235 GLN A N 1
ATOM 1819 C CA . GLN A 1 235 ? -17.654 -20.415 68.524 1.00 77.12 235 GLN A CA 1
ATOM 1820 C C . GLN A 1 235 ? -16.669 -19.500 67.773 1.00 77.12 235 GLN A C 1
ATOM 1822 O O . GLN A 1 235 ? -16.848 -18.289 67.762 1.00 77.12 235 GLN A O 1
ATOM 1827 N N . LYS A 1 236 ? -15.741 -20.087 67.004 1.00 79.88 236 LYS A N 1
ATOM 1828 C CA . LYS A 1 236 ? -14.796 -19.364 66.131 1.00 79.88 236 LYS A CA 1
ATOM 1829 C C . LYS A 1 236 ? -15.464 -18.449 65.099 1.00 79.88 236 LYS A C 1
ATOM 1831 O O . LYS A 1 236 ? -14.883 -17.459 64.679 1.00 79.88 236 LYS A O 1
ATOM 1836 N N . ARG A 1 237 ? -16.681 -18.782 64.652 1.00 77.94 237 ARG A N 1
ATOM 1837 C CA . ARG A 1 237 ? -17.438 -17.923 63.730 1.00 77.94 237 ARG A CA 1
ATOM 1838 C C . ARG A 1 237 ? -18.063 -16.736 64.452 1.00 77.94 237 ARG A C 1
ATOM 1840 O O . ARG A 1 237 ? -18.168 -15.674 63.857 1.00 77.94 237 ARG A O 1
ATOM 1847 N N . LEU A 1 238 ? -18.501 -16.916 65.696 1.00 79.94 238 LEU A N 1
ATOM 1848 C CA . LEU A 1 238 ? -19.008 -15.808 66.504 1.00 79.94 238 LEU A CA 1
ATOM 1849 C C . LEU A 1 238 ? -17.874 -14.842 66.846 1.00 79.94 238 LEU A C 1
ATOM 1851 O O . LEU A 1 238 ? -18.071 -13.644 66.715 1.00 79.94 238 LEU A O 1
ATOM 1855 N N . GLU A 1 239 ? -16.689 -15.360 67.177 1.00 83.62 239 GLU A N 1
ATOM 1856 C CA . GLU A 1 239 ? -15.471 -14.553 67.344 1.00 83.62 239 GLU A CA 1
ATOM 1857 C C . GLU A 1 239 ? -15.151 -13.759 66.073 1.00 83.62 239 GLU A C 1
ATOM 1859 O O . GLU A 1 239 ? -15.050 -12.540 66.139 1.00 83.62 239 GLU A O 1
ATOM 1864 N N . TRP A 1 240 ? -15.124 -14.417 64.905 1.00 84.38 240 TRP A N 1
ATOM 1865 C CA . TRP A 1 240 ? -14.925 -13.730 63.623 1.00 84.38 240 TRP A CA 1
ATOM 1866 C C . TRP A 1 240 ? -15.946 -12.611 63.388 1.00 84.38 240 TRP A C 1
ATOM 1868 O O . TRP A 1 240 ? -15.579 -11.523 62.974 1.00 84.38 240 TRP A O 1
ATOM 1878 N N . ILE A 1 241 ? -17.233 -12.867 63.650 1.00 83.31 241 ILE A N 1
ATOM 1879 C CA . ILE A 1 241 ? -18.291 -11.862 63.474 1.00 83.31 241 ILE A CA 1
ATOM 1880 C C . ILE A 1 241 ? -18.109 -10.697 64.454 1.00 83.31 241 ILE A C 1
ATOM 1882 O O . ILE A 1 241 ? -18.337 -9.558 64.069 1.00 83.31 241 ILE A O 1
ATOM 1886 N N . CYS A 1 242 ? -17.703 -10.954 65.699 1.00 83.56 242 CYS A N 1
ATOM 1887 C CA . CYS A 1 242 ? -17.469 -9.907 66.695 1.00 83.56 242 CYS A CA 1
ATOM 1888 C C . CYS A 1 242 ? -16.289 -8.989 66.343 1.00 83.56 242 CYS A C 1
ATOM 1890 O O . CYS A 1 242 ? -16.336 -7.812 66.698 1.00 83.56 242 CYS A O 1
ATOM 1892 N N . ASP A 1 243 ? -15.280 -9.510 65.642 1.00 85.12 243 ASP A N 1
ATOM 1893 C CA . ASP A 1 243 ? -14.098 -8.755 65.206 1.00 85.12 243 ASP A CA 1
ATOM 1894 C C . ASP A 1 243 ? -14.332 -7.938 63.917 1.00 85.12 243 ASP A C 1
ATOM 1896 O O . ASP A 1 243 ? -13.476 -7.146 63.521 1.00 85.12 243 ASP A O 1
ATOM 1900 N N . GLU A 1 244 ? -15.490 -8.083 63.263 1.00 85.00 244 GLU A N 1
ATOM 1901 C CA . GLU A 1 244 ? -15.851 -7.281 62.088 1.00 85.00 244 GLU A CA 1
ATOM 1902 C C . GLU A 1 244 ? -16.080 -5.805 62.448 1.00 85.00 244 GLU A C 1
ATOM 1904 O O . GLU A 1 244 ? -16.624 -5.461 63.502 1.00 85.00 244 GLU A O 1
ATOM 1909 N N . GLU A 1 245 ? -15.730 -4.909 61.523 1.00 88.25 245 GLU A N 1
ATOM 1910 C CA . GLU A 1 245 ? -15.692 -3.459 61.763 1.00 88.25 245 GLU A CA 1
ATOM 1911 C C . GLU A 1 245 ? -17.038 -2.894 62.247 1.00 88.25 245 GLU A C 1
ATOM 1913 O O . GLU A 1 245 ? -17.095 -2.125 63.209 1.00 88.25 245 GLU A O 1
ATOM 1918 N N . LEU A 1 246 ? -18.146 -3.331 61.643 1.00 88.12 246 LEU A N 1
ATOM 1919 C CA . LEU A 1 246 ? -19.487 -2.877 62.024 1.00 88.12 246 LEU A CA 1
ATOM 1920 C C . LEU A 1 246 ? -19.904 -3.372 63.417 1.00 88.12 246 LEU A C 1
ATOM 1922 O O . LEU A 1 246 ? -20.657 -2.689 64.115 1.00 88.12 246 LEU A O 1
ATOM 1926 N N . GLN A 1 247 ? -19.418 -4.540 63.846 1.00 88.81 247 GLN A N 1
ATOM 1927 C CA . GLN A 1 247 ? -19.681 -5.072 65.183 1.00 88.81 247 GLN A CA 1
ATOM 1928 C C . GLN A 1 247 ? -18.826 -4.371 66.243 1.00 88.81 247 GLN A C 1
ATOM 1930 O O . GLN A 1 247 ? -19.341 -4.035 67.311 1.00 88.81 247 GLN A O 1
ATOM 1935 N N . LEU A 1 248 ? -17.573 -4.036 65.931 1.00 89.81 248 LEU A N 1
ATOM 1936 C CA . LEU A 1 248 ? -16.743 -3.177 66.781 1.00 89.81 248 LEU A CA 1
ATOM 1937 C C . LEU A 1 248 ? -17.358 -1.780 66.937 1.00 89.81 248 LEU A C 1
ATOM 1939 O O . LEU A 1 248 ? -17.454 -1.256 68.051 1.00 89.81 248 LEU A O 1
ATOM 1943 N N . GLN A 1 249 ? -17.850 -1.199 65.840 1.00 88.69 249 GLN A N 1
ATOM 1944 C CA . GLN A 1 249 ? -18.534 0.091 65.857 1.00 88.69 249 GLN A CA 1
ATOM 1945 C C . GLN A 1 249 ? -19.811 0.045 66.708 1.00 88.69 249 GLN A C 1
ATOM 1947 O O . GLN A 1 249 ? -20.039 0.943 67.520 1.00 88.69 249 GLN A O 1
ATOM 1952 N N . ARG A 1 250 ? -20.616 -1.020 66.586 1.00 88.88 250 ARG A N 1
ATOM 1953 C CA . ARG A 1 250 ? -21.775 -1.268 67.459 1.00 88.88 250 ARG A CA 1
ATOM 1954 C C . ARG A 1 250 ? -21.378 -1.249 68.932 1.00 88.88 250 ARG A C 1
ATOM 1956 O O . ARG A 1 250 ? -22.009 -0.545 69.714 1.00 88.88 250 ARG A O 1
ATOM 1963 N N . VAL A 1 251 ? -20.344 -2.005 69.309 1.00 87.44 251 VAL A N 1
ATOM 1964 C CA . VAL A 1 251 ? -19.877 -2.087 70.703 1.00 87.44 251 VAL A CA 1
ATOM 1965 C C . VAL A 1 251 ? -19.443 -0.714 71.216 1.00 87.44 251 VAL A C 1
ATOM 1967 O O . VAL A 1 251 ? -19.754 -0.369 72.354 1.00 87.44 251 VAL A O 1
ATOM 1970 N N . ALA A 1 252 ? -18.778 0.098 70.391 1.00 87.50 252 ALA A N 1
ATOM 1971 C CA . ALA A 1 252 ? -18.408 1.463 70.762 1.00 87.50 252 ALA A CA 1
ATOM 1972 C C . ALA A 1 252 ? -19.642 2.341 71.043 1.00 87.50 252 ALA A C 1
ATOM 1974 O O . ALA A 1 252 ? -19.700 3.011 72.076 1.00 87.50 252 ALA A O 1
ATOM 1975 N N . TYR A 1 253 ? -20.656 2.293 70.172 1.00 86.31 253 TYR A N 1
ATOM 1976 C CA . TYR A 1 253 ? -21.914 3.022 70.368 1.00 86.31 253 TYR A CA 1
ATOM 1977 C C . TYR A 1 253 ? -22.680 2.545 71.607 1.00 86.31 253 TYR A C 1
ATOM 1979 O O . TYR A 1 253 ? -23.107 3.358 72.428 1.00 86.31 253 TYR A O 1
ATOM 1987 N N . GLU A 1 254 ? -22.782 1.234 71.798 1.00 85.69 254 GLU A N 1
ATOM 1988 C CA . GLU A 1 254 ? -23.441 0.634 72.957 1.00 85.69 254 GLU A CA 1
ATOM 1989 C C . GLU A 1 254 ? -22.740 1.027 74.269 1.00 85.69 254 GLU A C 1
ATOM 1991 O O . GLU A 1 254 ? -23.397 1.393 75.243 1.00 85.69 254 GLU A O 1
ATOM 1996 N N . ARG A 1 255 ? -21.398 1.063 74.286 1.00 83.12 255 ARG A N 1
ATOM 1997 C CA . ARG A 1 255 ? -20.601 1.534 75.436 1.00 83.12 255 ARG A CA 1
ATOM 1998 C C . ARG A 1 255 ? -20.821 3.007 75.756 1.00 83.12 255 ARG A C 1
ATOM 2000 O O . ARG A 1 255 ? -20.777 3.376 76.926 1.00 83.12 255 ARG A O 1
ATOM 2007 N N . SER A 1 256 ? -21.074 3.830 74.744 1.00 82.00 256 SER A N 1
ATOM 2008 C CA . SER A 1 256 ? -21.458 5.234 74.926 1.00 82.00 256 SER A CA 1
ATOM 2009 C C . SER A 1 256 ? -22.934 5.430 75.306 1.00 82.00 256 SER A C 1
ATOM 2011 O O . SER A 1 256 ? -23.392 6.564 75.409 1.00 82.00 256 SER A O 1
ATOM 2013 N N . GLY A 1 257 ? -23.687 4.344 75.524 1.00 82.00 257 GLY A N 1
ATOM 2014 C CA . GLY A 1 257 ? -25.104 4.395 75.888 1.00 82.00 257 GLY A CA 1
ATOM 2015 C C . GLY A 1 257 ? -26.020 4.798 74.731 1.00 82.00 257 GLY A C 1
ATOM 2016 O O . GLY A 1 257 ? -27.112 5.309 74.972 1.00 82.00 257 GLY A O 1
ATOM 2017 N N . MET A 1 258 ? -25.578 4.606 73.484 1.00 82.00 258 MET A N 1
ATOM 2018 C CA . MET A 1 258 ? -26.306 5.004 72.280 1.00 82.00 258 MET A CA 1
ATOM 2019 C C . MET A 1 258 ? -26.770 3.795 71.463 1.00 82.00 258 MET A C 1
ATOM 2021 O O . MET A 1 258 ? -25.980 2.913 71.116 1.00 82.00 258 MET A O 1
ATOM 2025 N N . GLY A 1 259 ? -28.043 3.823 71.063 1.00 82.00 259 GLY A N 1
ATOM 2026 C CA . GLY A 1 259 ? -28.639 2.823 70.185 1.00 82.00 259 GLY A CA 1
ATOM 2027 C C . GLY A 1 259 ? -29.155 1.587 70.924 1.00 82.00 259 GLY A C 1
ATOM 2028 O O . GLY A 1 259 ? -28.433 0.989 71.720 1.00 82.00 259 GLY A O 1
ATOM 2029 N N . THR A 1 260 ? -30.371 1.146 70.602 1.00 85.81 260 THR A N 1
ATOM 2030 C CA . THR A 1 260 ? -30.835 -0.213 70.934 1.00 85.81 260 THR A CA 1
ATOM 2031 C C . THR A 1 260 ? -30.527 -1.149 69.766 1.00 85.81 260 THR A C 1
ATOM 2033 O O . THR A 1 260 ? -31.091 -0.996 68.679 1.00 85.81 260 THR A O 1
ATOM 2036 N N . TRP A 1 261 ? -29.622 -2.109 69.963 1.00 85.56 261 TRP A N 1
ATOM 2037 C CA . TRP A 1 261 ? -29.055 -2.926 68.884 1.00 85.56 261 TRP A CA 1
ATOM 2038 C C . TRP A 1 261 ? -29.626 -4.348 68.826 1.00 85.56 261 TRP A C 1
ATOM 2040 O O . TRP A 1 261 ? -29.819 -5.000 69.847 1.00 85.56 261 TRP A O 1
ATOM 2050 N N . GLU A 1 262 ? -29.822 -4.860 67.610 1.00 84.94 262 GLU A N 1
ATOM 2051 C CA . GLU A 1 262 ? -30.210 -6.241 67.310 1.00 84.94 262 GLU A CA 1
ATOM 2052 C C . GLU A 1 262 ? -29.211 -6.873 66.321 1.00 84.94 262 GLU A C 1
ATOM 2054 O O . GLU A 1 262 ? -28.494 -6.183 65.592 1.00 84.94 262 GLU A O 1
ATOM 2059 N N . GLY A 1 263 ? -29.159 -8.208 66.269 1.00 80.69 263 GLY A N 1
ATOM 2060 C CA . GLY A 1 263 ? -28.300 -8.925 65.322 1.00 80.69 263 GLY A CA 1
ATOM 2061 C C . GLY A 1 263 ? -26.858 -9.103 65.800 1.00 80.69 263 GLY A C 1
ATOM 2062 O O . GLY A 1 263 ? -25.940 -9.076 64.988 1.00 80.69 263 GLY A O 1
ATOM 2063 N N . ILE A 1 264 ? -26.659 -9.338 67.101 1.00 78.56 264 ILE A N 1
ATOM 2064 C CA . ILE A 1 264 ? -25.341 -9.555 67.737 1.00 78.56 264 ILE A CA 1
ATOM 2065 C C . ILE A 1 264 ? -24.559 -10.710 67.078 1.00 78.56 264 ILE A C 1
ATOM 2067 O O . ILE A 1 264 ? -23.339 -10.688 67.020 1.00 78.56 264 ILE A O 1
ATOM 2071 N N . SER A 1 265 ? -25.258 -11.707 66.530 1.00 76.50 265 SER A N 1
ATOM 2072 C CA . SER A 1 265 ? -24.669 -12.861 65.836 1.00 76.50 265 SER A CA 1
ATOM 2073 C C . SER A 1 265 ? -24.639 -12.736 64.304 1.00 76.50 265 SER A C 1
ATOM 2075 O O . SER A 1 265 ? -24.384 -13.724 63.612 1.00 76.50 265 SER A O 1
ATOM 2077 N N . LYS A 1 266 ? -24.935 -11.553 63.745 1.00 79.31 266 LYS A N 1
ATOM 2078 C CA . LYS A 1 266 ? -24.954 -11.282 62.295 1.00 79.31 266 LYS A CA 1
ATOM 2079 C C . LYS A 1 266 ? -23.791 -10.369 61.902 1.00 79.31 266 LYS A C 1
ATOM 2081 O O . LYS A 1 266 ? -23.343 -9.569 62.704 1.00 79.31 266 LYS A O 1
ATOM 2086 N N . PHE A 1 267 ? -23.345 -10.431 60.647 1.00 79.12 267 PHE A N 1
ATOM 2087 C CA . PHE A 1 267 ? -22.278 -9.551 60.138 1.00 79.12 267 PHE A CA 1
ATOM 2088 C C . PHE A 1 267 ? -22.650 -8.060 60.155 1.00 79.12 267 PHE A C 1
ATOM 2090 O O . PHE A 1 267 ? -21.796 -7.213 60.379 1.00 79.12 267 PHE A O 1
ATOM 2097 N N . ILE A 1 268 ? -23.929 -7.739 59.938 1.00 86.44 268 ILE A N 1
ATOM 2098 C CA . ILE A 1 268 ? -24.429 -6.362 59.916 1.00 86.44 268 ILE A CA 1
ATOM 2099 C C . ILE A 1 268 ? -25.390 -6.192 61.099 1.00 86.44 268 ILE A C 1
ATOM 2101 O O . ILE A 1 268 ? -26.503 -6.731 61.041 1.00 86.44 268 ILE A O 1
ATOM 2105 N N . PRO A 1 269 ? -24.983 -5.494 62.173 1.00 86.12 269 PRO A N 1
ATOM 2106 C CA . PRO A 1 269 ? -25.879 -5.152 63.265 1.00 86.12 269 PRO A CA 1
ATOM 2107 C C . PRO A 1 269 ? -26.823 -4.022 62.854 1.00 86.12 269 PRO A C 1
ATOM 2109 O O . PRO A 1 269 ? -26.453 -3.111 62.115 1.00 86.12 269 PRO A O 1
ATOM 2112 N N . THR A 1 270 ? -28.054 -4.067 63.351 1.00 86.75 270 THR A N 1
ATOM 2113 C CA . THR A 1 270 ? -29.092 -3.079 63.029 1.00 86.75 270 THR A CA 1
ATOM 2114 C C . THR A 1 270 ? -29.716 -2.535 64.303 1.00 86.75 270 THR A C 1
ATOM 2116 O O . THR A 1 270 ? -29.853 -3.270 65.278 1.00 86.75 270 THR A O 1
ATOM 2119 N N . THR A 1 271 ? -30.127 -1.267 64.309 1.00 87.12 271 THR A N 1
ATOM 2120 C CA . THR A 1 271 ? -30.885 -0.706 65.434 1.00 87.12 271 THR A CA 1
ATOM 2121 C C . THR A 1 271 ? -32.353 -1.121 65.351 1.00 87.12 271 THR A C 1
ATOM 2123 O O . THR A 1 271 ? -32.941 -1.139 64.268 1.00 87.12 271 THR A O 1
ATOM 2126 N N . VAL A 1 272 ? -32.955 -1.442 66.497 1.00 82.38 272 VAL A N 1
ATOM 2127 C CA . VAL A 1 272 ? -34.328 -1.974 66.589 1.00 82.38 272 VAL A CA 1
ATOM 2128 C C . VAL A 1 272 ? -35.354 -0.988 66.015 1.00 82.38 272 VAL A C 1
ATOM 2130 O O . VAL A 1 272 ? -36.283 -1.382 65.310 1.00 82.38 272 VAL A O 1
ATOM 2133 N N . HIS A 1 273 ? -35.166 0.312 66.256 1.00 79.94 273 HIS A N 1
ATOM 2134 C CA . HIS A 1 273 ? -36.105 1.362 65.845 1.00 79.94 273 HIS A CA 1
ATOM 2135 C C . HIS A 1 273 ? -35.556 2.323 64.781 1.00 79.94 273 HIS A C 1
ATOM 2137 O O . HIS A 1 273 ? -36.079 3.425 64.635 1.00 79.94 273 HIS A O 1
ATOM 2143 N N . ARG A 1 274 ? -34.522 1.928 64.015 1.00 76.56 274 ARG A N 1
ATOM 2144 C CA . ARG A 1 274 ? -33.836 2.820 63.049 1.00 76.56 274 ARG A CA 1
ATOM 2145 C C . ARG A 1 274 ? -33.421 4.155 63.681 1.00 76.56 274 ARG A C 1
ATOM 2147 O O . ARG A 1 274 ? -33.598 5.227 63.104 1.00 76.56 274 ARG A O 1
ATOM 2154 N N . GLU A 1 275 ? -32.897 4.073 64.895 1.00 80.69 275 GLU A N 1
ATOM 2155 C CA . GLU A 1 275 ? -32.487 5.232 65.681 1.00 80.69 275 GLU A CA 1
ATOM 2156 C C . GLU A 1 275 ? -31.344 5.976 64.973 1.00 80.69 275 GLU A C 1
ATOM 2158 O O . GLU A 1 275 ? -30.399 5.352 64.481 1.00 80.69 275 GLU A O 1
ATOM 2163 N N . GLN A 1 276 ? -31.425 7.309 64.909 1.00 79.12 276 GLN A N 1
ATOM 2164 C CA . GLN A 1 276 ? -30.328 8.133 64.405 1.00 79.12 276 GLN A CA 1
ATOM 2165 C C . GLN A 1 276 ? -29.259 8.276 65.488 1.00 79.12 276 GLN A C 1
ATOM 2167 O O . GLN A 1 276 ? -29.496 8.868 66.541 1.00 79.12 276 GLN A O 1
ATOM 2172 N N . LEU A 1 277 ? -28.075 7.734 65.213 1.00 81.44 277 LEU A N 1
ATOM 2173 C CA . LEU A 1 277 ? -26.925 7.810 66.106 1.00 81.44 277 LEU A CA 1
ATOM 2174 C C . LEU A 1 277 ? -26.171 9.119 65.862 1.00 81.44 277 LEU A C 1
ATOM 2176 O O . LEU A 1 277 ? -25.935 9.508 64.717 1.00 81.44 277 LEU A O 1
ATOM 2180 N N . ARG A 1 278 ? -25.791 9.803 66.942 1.00 80.50 278 ARG A N 1
ATOM 2181 C CA . ARG A 1 278 ? -24.913 10.979 66.868 1.00 80.50 278 ARG A CA 1
ATOM 2182 C C . ARG A 1 278 ? -23.461 10.533 66.669 1.00 80.50 278 ARG A C 1
ATOM 2184 O O . ARG A 1 278 ? -23.136 9.419 67.072 1.00 80.50 278 ARG A O 1
ATOM 2191 N N . PRO A 1 279 ? -22.573 11.365 66.099 1.00 81.19 279 PRO A N 1
ATOM 2192 C CA . PRO A 1 279 ? -21.152 11.038 66.009 1.00 81.19 279 PRO A CA 1
ATOM 2193 C C . PRO A 1 279 ? -20.562 10.698 67.388 1.00 81.19 279 PRO A C 1
ATOM 2195 O O . PRO A 1 279 ? -20.778 11.430 68.352 1.00 81.19 279 PRO A O 1
ATOM 2198 N N . LEU A 1 280 ? -19.779 9.616 67.487 1.00 71.25 280 LEU A N 1
ATOM 2199 C CA . LEU A 1 280 ? -19.130 9.195 68.745 1.00 71.25 280 LEU A CA 1
ATOM 2200 C C . LEU A 1 280 ? -18.252 10.290 69.377 1.00 71.25 280 LEU A C 1
ATOM 2202 O O . LEU A 1 280 ? -18.126 10.338 70.598 1.00 71.25 280 LEU A O 1
ATOM 2206 N N . ALA A 1 281 ? -17.681 11.179 68.559 1.00 71.00 281 ALA A N 1
ATOM 2207 C CA . ALA A 1 281 ? -16.879 12.311 69.023 1.00 71.00 281 ALA A CA 1
ATOM 2208 C C . ALA A 1 281 ? -17.677 13.287 69.908 1.00 71.00 281 ALA A C 1
ATOM 2210 O O . ALA A 1 281 ? -17.133 13.845 70.859 1.00 71.00 281 ALA A O 1
ATOM 2211 N N . ASP A 1 282 ? -18.976 13.441 69.645 1.00 66.81 282 ASP A N 1
ATOM 2212 C CA . ASP A 1 282 ? -19.842 14.391 70.350 1.00 66.81 282 ASP A CA 1
ATOM 2213 C C . ASP A 1 282 ? -20.436 13.798 71.636 1.00 66.81 282 ASP A C 1
ATOM 2215 O O . ASP A 1 282 ? -20.944 14.522 72.491 1.00 66.81 282 ASP A O 1
ATOM 2219 N N . ALA A 1 283 ? -20.356 12.476 71.806 1.00 59.94 283 ALA A N 1
ATOM 2220 C CA . ALA A 1 283 ? -20.889 11.758 72.963 1.00 59.94 283 ALA A CA 1
ATOM 2221 C C . ALA A 1 283 ? -19.973 11.808 74.201 1.00 59.94 283 ALA A C 1
ATOM 2223 O O . ALA A 1 283 ? -20.146 11.033 75.139 1.00 59.94 283 ALA A O 1
ATOM 2224 N N . GLY A 1 284 ? -18.984 12.707 74.213 1.00 59.22 284 GLY A N 1
ATOM 2225 C CA . GLY A 1 284 ? -18.032 12.840 75.316 1.00 59.22 284 GLY A CA 1
ATOM 2226 C C . GLY A 1 284 ? -16.959 11.749 75.345 1.00 59.22 284 GLY A C 1
ATOM 2227 O O . GLY A 1 284 ? -16.274 11.605 76.357 1.00 59.22 284 GLY A O 1
ATOM 2228 N N . PHE A 1 285 ? -16.777 10.999 74.251 1.00 54.56 285 PHE A N 1
ATOM 2229 C CA . PHE A 1 285 ? -15.651 10.080 74.103 1.00 54.56 285 PHE A CA 1
ATOM 2230 C C . PHE A 1 285 ? -14.359 10.888 73.924 1.00 54.56 285 PHE A C 1
ATOM 2232 O O . PHE A 1 285 ? -13.916 11.163 72.811 1.00 54.56 285 PHE A O 1
ATOM 2239 N N . GLN A 1 286 ? -13.752 11.308 75.034 1.00 54.59 286 GLN A N 1
ATOM 2240 C CA . GLN A 1 286 ? -12.364 11.750 75.025 1.00 54.59 286 GLN A CA 1
ATOM 2241 C C . GLN A 1 286 ? -11.494 10.496 74.908 1.00 54.59 286 GLN A C 1
ATOM 2243 O O . GLN A 1 286 ? -11.532 9.672 75.825 1.00 54.59 286 GLN A O 1
ATOM 2248 N N . PRO A 1 287 ? -10.703 10.311 73.834 1.00 52.22 287 PRO A N 1
ATOM 2249 C CA . PRO A 1 287 ? -9.700 9.265 73.816 1.00 52.22 287 PRO A CA 1
ATOM 2250 C C . PRO A 1 287 ? -8.612 9.670 74.809 1.00 52.22 287 PRO A C 1
ATOM 2252 O O . PRO A 1 287 ? -7.614 10.301 74.460 1.00 52.22 287 PRO A O 1
ATOM 2255 N N . THR A 1 288 ? -8.800 9.336 76.082 1.00 50.16 288 THR A N 1
ATOM 2256 C CA . THR A 1 288 ? -7.691 9.273 77.016 1.00 50.16 288 THR A CA 1
ATOM 2257 C C . THR A 1 288 ? -6.849 8.088 76.577 1.00 50.16 288 THR A C 1
ATOM 2259 O O . THR A 1 288 ? -6.991 6.967 77.054 1.00 50.16 288 THR A O 1
ATOM 2262 N N . TRP A 1 289 ? -5.926 8.337 75.649 1.00 49.53 289 TRP A N 1
ATOM 2263 C CA . TRP A 1 289 ? -4.734 7.515 75.516 1.00 49.53 289 TRP A CA 1
ATOM 2264 C C . TRP A 1 289 ? -3.914 7.715 76.792 1.00 49.53 289 TRP A C 1
ATOM 2266 O O . TRP A 1 289 ? -2.883 8.390 76.800 1.00 49.53 289 TRP A O 1
ATOM 2276 N N . SER A 1 290 ? -4.395 7.187 77.918 1.00 49.72 290 SER A N 1
ATOM 2277 C CA . SER A 1 290 ? -3.554 7.008 79.083 1.00 49.72 290 SER A CA 1
ATOM 2278 C C . SER A 1 290 ? -2.440 6.086 78.619 1.00 49.72 290 SER A C 1
ATOM 2280 O O . SER A 1 290 ? -2.691 4.920 78.304 1.00 49.72 290 SER A O 1
ATOM 2282 N N . ARG A 1 291 ? -1.213 6.618 78.531 1.00 51.47 291 ARG A N 1
ATOM 2283 C CA . ARG A 1 291 ? -0.021 5.771 78.457 1.00 51.47 291 ARG A CA 1
ATOM 2284 C C . ARG A 1 291 ? -0.198 4.680 79.518 1.00 51.47 291 ARG A C 1
ATOM 2286 O O . ARG A 1 291 ? -0.637 5.023 80.622 1.00 51.47 291 ARG A O 1
ATOM 2293 N N . PRO A 1 292 ? 0.095 3.405 79.211 1.00 48.53 292 PRO A N 1
ATOM 2294 C CA . PRO A 1 292 ? 0.036 2.371 80.232 1.00 48.53 292 PRO A CA 1
ATOM 2295 C C . PRO A 1 292 ? 0.828 2.866 81.450 1.00 48.53 292 PRO A C 1
ATOM 2297 O O . PRO A 1 292 ? 1.886 3.481 81.258 1.00 48.53 292 PRO A O 1
ATOM 2300 N N . PRO A 1 293 ? 0.307 2.698 82.679 1.00 50.69 293 PRO A N 1
ATOM 2301 C CA . PRO A 1 293 ? 0.991 3.177 83.869 1.00 50.69 293 PRO A CA 1
ATOM 2302 C C . PRO A 1 293 ? 2.422 2.635 83.854 1.00 50.69 293 PRO A C 1
ATOM 2304 O O . PRO A 1 293 ? 2.636 1.425 83.752 1.00 50.69 293 PRO A O 1
ATOM 2307 N N . GLN A 1 294 ? 3.402 3.543 83.883 1.00 54.31 294 GLN A N 1
ATOM 2308 C CA . GLN A 1 294 ? 4.815 3.194 83.999 1.00 54.31 294 GLN A CA 1
ATOM 2309 C C . GLN A 1 294 ? 4.998 2.506 85.353 1.00 54.31 294 GLN A C 1
ATOM 2311 O O . GLN A 1 294 ? 5.112 3.172 86.377 1.00 54.31 294 GLN A O 1
ATOM 2316 N N . GLY A 1 295 ? 4.921 1.176 85.371 1.00 56.47 295 GLY A N 1
ATOM 2317 C CA . GLY A 1 295 ? 4.982 0.407 86.610 1.00 56.47 295 GLY A CA 1
ATOM 2318 C C . GLY A 1 295 ? 4.162 -0.880 86.661 1.00 56.47 295 GLY A C 1
ATOM 2319 O O . GLY A 1 295 ? 4.131 -1.492 87.724 1.00 56.47 295 GLY A O 1
ATOM 2320 N N . LEU A 1 296 ? 3.524 -1.339 85.575 1.00 42.25 296 LEU A N 1
ATOM 2321 C CA . LEU A 1 296 ? 3.077 -2.736 85.552 1.00 42.25 296 LEU A CA 1
ATOM 2322 C C . LEU A 1 296 ? 4.325 -3.641 85.605 1.00 42.25 296 LEU A C 1
ATOM 2324 O O . LEU A 1 296 ? 5.184 -3.501 84.727 1.00 42.25 296 LEU A O 1
ATOM 2328 N N . PRO A 1 297 ? 4.472 -4.542 86.598 1.00 47.78 297 PRO A N 1
ATOM 2329 C CA . PRO A 1 297 ? 5.559 -5.505 86.582 1.00 47.78 297 PRO A CA 1
ATOM 2330 C C . PRO A 1 297 ? 5.429 -6.323 85.302 1.00 47.78 297 PRO A C 1
ATOM 2332 O O . PRO A 1 297 ? 4.348 -6.817 84.979 1.00 47.78 297 PRO A O 1
ATOM 2335 N N . LEU A 1 298 ? 6.532 -6.398 84.561 1.00 44.34 298 LEU A N 1
ATOM 2336 C CA . LEU A 1 298 ? 6.678 -7.199 83.358 1.00 44.34 298 LEU A CA 1
ATOM 2337 C C . LEU A 1 298 ? 6.219 -8.623 83.696 1.00 44.34 298 LEU A C 1
ATOM 2339 O O . LEU A 1 298 ? 6.947 -9.367 84.353 1.00 44.34 298 LEU A O 1
ATOM 2343 N N . ALA A 1 299 ? 4.991 -8.983 83.310 1.00 43.34 299 ALA A N 1
ATOM 2344 C CA . ALA A 1 299 ? 4.567 -10.370 83.333 1.00 43.34 299 ALA A CA 1
ATOM 2345 C C . ALA A 1 299 ? 5.603 -11.121 82.503 1.00 43.34 299 ALA A C 1
ATOM 2347 O O . ALA A 1 299 ? 5.879 -10.744 81.363 1.00 43.34 299 ALA A O 1
ATOM 2348 N N . THR A 1 300 ? 6.243 -12.082 83.156 1.00 45.47 300 THR A N 1
ATOM 2349 C CA . THR A 1 300 ? 7.372 -12.873 82.693 1.00 45.47 300 THR A CA 1
ATOM 2350 C C . THR A 1 300 ? 7.236 -13.136 81.200 1.00 45.47 300 THR A C 1
ATOM 2352 O O . THR A 1 300 ? 6.335 -13.857 80.772 1.00 45.47 300 THR A O 1
ATOM 2355 N N . ALA A 1 301 ? 8.091 -12.487 80.408 1.00 41.84 301 ALA A N 1
ATOM 2356 C CA . ALA A 1 301 ? 8.160 -12.723 78.982 1.00 41.84 301 ALA A CA 1
ATOM 2357 C C . ALA A 1 301 ? 8.363 -14.228 78.772 1.00 41.84 301 ALA A C 1
ATOM 2359 O O . ALA A 1 301 ? 9.366 -14.794 79.212 1.00 41.84 301 ALA A O 1
ATOM 2360 N N . LEU A 1 302 ? 7.397 -14.879 78.123 1.00 46.38 302 LEU A N 1
ATOM 2361 C CA . LEU A 1 302 ? 7.660 -16.147 77.455 1.00 46.38 302 LEU A CA 1
ATOM 2362 C C . LEU A 1 302 ? 8.879 -15.918 76.549 1.00 46.38 302 LEU A C 1
ATOM 2364 O O . LEU A 1 302 ? 8.914 -14.893 75.860 1.00 46.38 302 LEU A O 1
ATOM 2368 N N . PRO A 1 303 ? 9.895 -16.796 76.573 1.00 41.53 303 PRO A N 1
ATOM 2369 C CA . PRO A 1 303 ? 11.114 -16.563 75.821 1.00 41.53 303 PRO A CA 1
ATOM 2370 C C . PRO A 1 303 ? 10.770 -16.440 74.336 1.00 41.53 303 PRO A C 1
ATOM 2372 O O . PRO A 1 303 ? 10.292 -17.385 73.707 1.00 41.53 303 PRO A O 1
ATOM 2375 N N . LEU A 1 304 ? 11.008 -15.246 73.790 1.00 38.53 304 LEU A N 1
ATOM 2376 C CA . LEU A 1 304 ? 11.064 -15.010 72.358 1.00 38.53 304 LEU A CA 1
ATOM 2377 C C . LEU A 1 304 ? 12.187 -15.891 71.808 1.00 38.53 304 LEU A C 1
ATOM 2379 O O . LEU A 1 304 ? 13.368 -15.627 72.028 1.00 38.53 304 LEU A O 1
ATOM 2383 N N . VAL A 1 305 ? 11.811 -16.963 71.115 1.00 40.00 305 VAL A N 1
ATOM 2384 C CA . VAL A 1 305 ? 12.730 -17.701 70.251 1.00 40.00 305 VAL A CA 1
ATOM 2385 C C . VAL A 1 305 ? 13.112 -16.747 69.125 1.00 40.00 305 VAL A C 1
ATOM 2387 O O . VAL A 1 305 ? 12.334 -16.513 68.202 1.00 40.00 305 VAL A O 1
ATOM 2390 N N . HIS A 1 306 ? 14.295 -16.146 69.230 1.00 41.06 306 HIS A N 1
ATOM 2391 C CA . HIS A 1 306 ? 14.899 -15.430 68.118 1.00 41.06 306 HIS A CA 1
ATOM 2392 C C . HIS A 1 306 ? 15.257 -16.446 67.022 1.00 41.06 306 HIS A C 1
ATOM 2394 O O . HIS A 1 306 ? 16.007 -17.385 67.303 1.00 41.06 306 HIS A O 1
ATOM 2400 N N . PRO A 1 307 ? 14.769 -16.291 65.778 1.00 43.12 307 PRO A N 1
ATOM 2401 C CA . PRO A 1 307 ? 15.389 -16.977 64.654 1.00 43.12 307 PRO A CA 1
ATOM 2402 C C . PRO A 1 307 ? 16.834 -16.464 64.487 1.00 43.12 307 PRO A C 1
ATOM 2404 O O . PRO A 1 307 ? 17.100 -15.292 64.777 1.00 43.12 307 PRO A O 1
ATOM 2407 N N . PRO A 1 308 ? 17.778 -17.321 64.058 1.00 47.12 308 PRO A N 1
ATOM 2408 C CA . PRO A 1 308 ? 19.173 -16.935 63.901 1.00 47.12 308 PRO A CA 1
ATOM 2409 C C . PRO A 1 308 ? 19.302 -15.781 62.902 1.00 47.12 308 PRO A C 1
ATOM 2411 O O . PRO A 1 308 ? 18.727 -15.804 61.814 1.00 47.12 308 PRO A O 1
ATOM 2414 N N . ASN A 1 309 ? 20.060 -14.768 63.316 1.00 37.88 309 ASN A N 1
ATOM 2415 C CA . ASN A 1 309 ? 20.426 -13.606 62.521 1.00 37.88 309 ASN A CA 1
ATOM 2416 C C . ASN A 1 309 ? 21.181 -14.067 61.258 1.00 37.88 309 ASN A C 1
ATOM 2418 O O . ASN A 1 309 ? 22.210 -14.731 61.411 1.00 37.88 309 ASN A O 1
ATOM 2422 N N . PRO A 1 310 ? 20.715 -13.764 60.033 1.00 42.50 310 PRO A N 1
ATOM 2423 C CA . PRO A 1 310 ? 21.510 -14.029 58.847 1.00 42.50 310 PRO A CA 1
ATOM 2424 C C . PRO A 1 310 ? 22.736 -13.112 58.853 1.00 42.50 310 PRO A C 1
ATOM 2426 O O . PRO A 1 310 ? 22.640 -11.889 58.955 1.00 42.50 310 PRO A O 1
ATOM 2429 N N . GLU A 1 311 ? 23.898 -13.749 58.781 1.00 42.41 311 GLU A N 1
ATOM 2430 C CA . GLU A 1 311 ? 25.208 -13.136 58.609 1.00 42.41 311 GLU A CA 1
ATOM 2431 C C . GLU A 1 311 ? 25.190 -12.159 57.415 1.00 42.41 311 GLU A C 1
ATOM 2433 O O . GLU A 1 311 ? 24.617 -12.484 56.368 1.00 42.41 311 GLU A O 1
ATOM 2438 N N . PRO A 1 312 ? 25.761 -10.947 57.542 1.00 38.03 312 PRO A N 1
ATOM 2439 C CA . PRO A 1 312 ? 25.754 -9.975 56.459 1.00 38.03 312 PRO A CA 1
ATOM 2440 C C . PRO A 1 312 ? 26.583 -10.505 55.286 1.00 38.03 312 PRO A C 1
ATOM 2442 O O . PRO A 1 312 ? 27.810 -10.567 55.350 1.00 38.03 312 PRO A O 1
ATOM 2445 N N . GLN A 1 313 ? 25.910 -10.865 54.192 1.00 40.56 313 GLN A N 1
ATOM 2446 C CA . GLN A 1 313 ? 26.590 -11.100 52.927 1.00 40.56 313 GLN A CA 1
ATOM 2447 C C . GLN A 1 313 ? 27.136 -9.770 52.409 1.00 40.56 313 GLN A C 1
ATOM 2449 O O . GLN A 1 313 ? 26.389 -8.843 52.093 1.00 40.56 313 GLN A O 1
ATOM 2454 N N . VAL A 1 314 ? 28.462 -9.689 52.345 1.00 44.44 314 VAL A N 1
ATOM 2455 C CA . VAL A 1 314 ? 29.197 -8.650 51.629 1.00 44.44 314 VAL A CA 1
ATOM 2456 C C . VAL A 1 314 ? 28.793 -8.746 50.157 1.00 44.44 314 VAL A C 1
ATOM 2458 O O . VAL A 1 314 ? 29.127 -9.716 49.480 1.00 44.44 314 VAL A O 1
ATOM 2461 N N . LEU A 1 315 ? 28.028 -7.766 49.672 1.00 38.34 315 LEU A N 1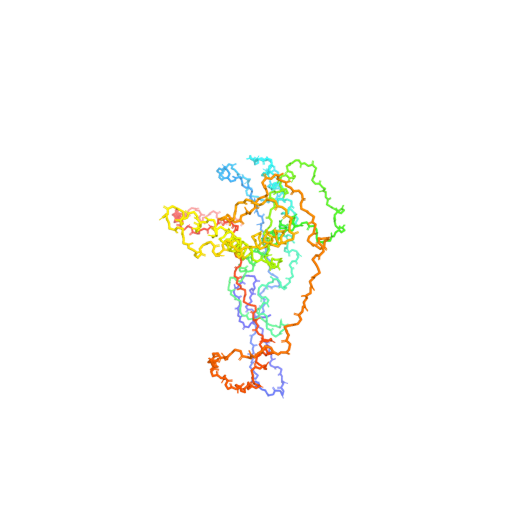
ATOM 2462 C CA . LEU A 1 315 ? 27.735 -7.634 48.250 1.00 38.34 315 LEU A CA 1
ATOM 2463 C C . LEU A 1 315 ? 29.018 -7.183 47.539 1.00 38.34 315 LEU A C 1
ATOM 2465 O O . LEU A 1 315 ? 29.472 -6.053 47.720 1.00 38.34 315 LEU A O 1
ATOM 2469 N N . ASP A 1 316 ? 29.592 -8.070 46.730 1.00 39.97 316 ASP A N 1
ATOM 2470 C CA . ASP A 1 316 ? 30.679 -7.744 45.812 1.00 39.97 316 ASP A CA 1
ATOM 2471 C C . ASP A 1 316 ? 30.214 -6.675 44.809 1.00 39.97 316 ASP A C 1
ATOM 2473 O O . ASP A 1 316 ? 29.307 -6.886 43.998 1.00 39.97 316 ASP A O 1
ATOM 2477 N N . ALA A 1 317 ? 30.865 -5.513 44.839 1.00 40.53 317 ALA A N 1
ATOM 2478 C CA . ALA A 1 317 ? 30.610 -4.359 43.976 1.00 40.53 317 ALA A CA 1
ATOM 2479 C C . ALA A 1 317 ? 31.126 -4.561 42.534 1.00 40.53 317 ALA A C 1
ATOM 2481 O O . ALA A 1 317 ? 31.796 -3.697 41.975 1.00 40.53 317 ALA A O 1
ATOM 2482 N N . LYS A 1 318 ? 30.835 -5.716 41.921 1.00 38.00 318 LYS A N 1
ATOM 2483 C CA . LYS A 1 318 ? 31.262 -6.052 40.549 1.00 38.00 318 LYS A CA 1
ATOM 2484 C C . LYS A 1 318 ? 30.124 -6.421 39.591 1.00 38.00 318 LYS A C 1
ATOM 2486 O O . LYS A 1 318 ? 30.391 -6.741 38.439 1.00 38.00 318 LYS A O 1
ATOM 2491 N N . ALA A 1 319 ? 28.867 -6.332 40.033 1.00 36.81 319 ALA A N 1
ATOM 2492 C CA . ALA A 1 319 ? 27.690 -6.680 39.225 1.00 36.81 319 ALA A CA 1
ATOM 2493 C C . ALA A 1 319 ? 26.897 -5.474 38.672 1.00 36.81 319 ALA A C 1
ATOM 2495 O O . ALA A 1 319 ? 25.887 -5.675 38.006 1.00 36.81 319 ALA A O 1
ATOM 2496 N N . VAL A 1 320 ? 27.337 -4.231 38.912 1.00 38.00 320 VAL A N 1
ATOM 2497 C CA . VAL A 1 320 ? 26.623 -3.017 38.449 1.00 38.00 320 VAL A CA 1
ATOM 2498 C C . VAL A 1 320 ? 27.153 -2.476 37.107 1.00 38.00 320 VAL A C 1
ATOM 2500 O O . VAL A 1 320 ? 26.447 -1.736 36.433 1.00 38.00 320 VAL A O 1
ATOM 2503 N N . ASP A 1 321 ? 28.317 -2.932 36.631 1.00 33.16 321 ASP A N 1
ATOM 2504 C CA . ASP A 1 321 ? 28.904 -2.467 35.357 1.00 33.16 321 ASP A CA 1
ATOM 2505 C C . ASP A 1 321 ? 28.615 -3.364 34.136 1.00 33.16 321 ASP A C 1
ATOM 2507 O O . ASP A 1 321 ? 29.062 -3.070 33.028 1.00 33.16 321 ASP A O 1
ATOM 2511 N N . GLN A 1 322 ? 27.832 -4.441 34.280 1.00 35.34 322 GLN A N 1
ATOM 2512 C CA . GLN A 1 322 ? 27.456 -5.301 33.141 1.00 35.34 322 GLN A CA 1
ATOM 2513 C C . GLN A 1 322 ? 26.096 -4.963 32.509 1.00 35.34 322 GLN A C 1
ATOM 2515 O O . GLN A 1 322 ? 25.752 -5.531 31.476 1.00 35.34 322 GLN A O 1
ATOM 2520 N N . SER A 1 323 ? 25.345 -3.997 33.050 1.00 32.81 323 SER A N 1
ATOM 2521 C CA . SER A 1 323 ? 24.104 -3.501 32.431 1.00 32.81 323 SER A CA 1
ATOM 2522 C C . SER A 1 323 ? 24.295 -2.262 31.545 1.00 32.81 323 SER A C 1
ATOM 2524 O O . SER A 1 323 ? 23.317 -1.762 30.997 1.00 32.81 323 SER A O 1
ATOM 2526 N N . ALA A 1 324 ? 25.527 -1.763 31.386 1.00 32.31 324 ALA A N 1
ATOM 2527 C CA . ALA A 1 324 ? 25.818 -0.542 30.623 1.00 32.31 324 ALA A CA 1
ATOM 2528 C C . ALA A 1 324 ? 26.559 -0.773 29.288 1.00 32.31 324 ALA A C 1
ATOM 2530 O O . ALA A 1 324 ? 26.806 0.188 28.565 1.00 32.31 324 ALA A O 1
ATOM 2531 N N . SER A 1 325 ? 26.889 -2.018 28.919 1.00 30.98 325 SER A N 1
ATOM 2532 C CA . SER A 1 325 ? 27.679 -2.319 27.708 1.00 30.98 325 SER A CA 1
ATOM 2533 C C . SER A 1 325 ? 26.980 -3.168 26.637 1.00 30.98 325 SER A C 1
ATOM 2535 O O . SER A 1 325 ? 27.612 -3.502 25.640 1.00 30.98 325 SER A O 1
ATOM 2537 N N . SER A 1 326 ? 25.676 -3.449 26.746 1.00 29.80 326 SER A N 1
ATOM 2538 C CA . SER A 1 326 ? 24.907 -4.058 25.639 1.00 29.80 326 SER A CA 1
ATOM 2539 C C . SER A 1 326 ? 24.145 -3.045 24.771 1.00 29.80 326 SER A C 1
ATOM 2541 O O . SER A 1 326 ? 23.434 -3.432 23.844 1.00 29.80 326 SER A O 1
ATOM 2543 N N . VAL A 1 327 ? 24.346 -1.740 24.989 1.00 36.56 327 VAL A N 1
ATOM 2544 C CA . VAL A 1 327 ? 23.897 -0.674 24.075 1.00 36.56 327 VAL A CA 1
ATOM 2545 C C . VAL A 1 327 ? 24.884 -0.554 22.914 1.00 36.56 327 VAL A C 1
ATOM 2547 O O . VAL A 1 327 ? 25.564 0.454 22.787 1.00 36.56 327 VAL A O 1
ATOM 2550 N N . ASN A 1 328 ? 25.031 -1.618 22.123 1.00 34.06 328 ASN A N 1
ATOM 2551 C CA . ASN A 1 328 ? 25.561 -1.599 20.758 1.00 34.06 328 ASN A CA 1
ATOM 2552 C C . ASN A 1 328 ? 25.450 -3.011 20.168 1.00 34.06 328 ASN A C 1
ATOM 2554 O O . ASN A 1 328 ? 26.142 -3.919 20.615 1.00 34.06 328 ASN A O 1
ATOM 2558 N N . SER A 1 329 ? 24.607 -3.139 19.137 1.00 32.62 329 SER A N 1
ATOM 2559 C CA . SER A 1 329 ? 24.347 -4.297 18.255 1.00 32.62 329 SER A CA 1
ATOM 2560 C C . SER A 1 329 ? 22.981 -4.972 18.435 1.00 32.62 329 SER A C 1
ATOM 2562 O O . SER A 1 329 ? 22.851 -6.080 18.937 1.00 32.62 329 SER A O 1
ATOM 2564 N N . LEU A 1 330 ? 21.938 -4.324 17.912 1.00 25.47 330 LEU A N 1
ATOM 2565 C CA . LEU A 1 330 ? 20.783 -5.047 17.380 1.00 25.47 330 LEU A CA 1
ATOM 2566 C C . LEU A 1 330 ? 20.658 -4.691 15.903 1.00 25.47 330 LEU A C 1
ATOM 2568 O O . LEU A 1 330 ? 20.204 -3.616 15.520 1.00 25.47 330 LEU A O 1
ATOM 2572 N N . SER A 1 331 ? 21.166 -5.612 15.088 1.00 25.45 331 SER A N 1
ATOM 2573 C CA . SER A 1 331 ? 20.941 -5.678 13.654 1.00 25.45 331 SER A CA 1
ATOM 2574 C C . SER A 1 331 ? 19.444 -5.667 13.368 1.00 25.45 331 SER A C 1
ATOM 2576 O O . SER A 1 331 ? 18.689 -6.437 13.963 1.00 25.45 331 SER A O 1
ATOM 2578 N N . ILE A 1 332 ? 19.038 -4.844 12.408 1.00 26.61 332 ILE A N 1
ATOM 2579 C CA . ILE A 1 332 ? 17.721 -4.912 11.783 1.00 26.61 332 ILE A CA 1
ATOM 2580 C C . ILE A 1 332 ? 17.628 -6.273 11.082 1.00 26.61 332 ILE A C 1
ATOM 2582 O O . ILE A 1 332 ? 18.141 -6.450 9.980 1.00 26.61 332 ILE A O 1
ATOM 2586 N N . GLN A 1 333 ? 17.006 -7.253 11.734 1.00 24.89 333 GLN A N 1
ATOM 2587 C CA . GLN A 1 333 ? 16.467 -8.422 11.053 1.00 24.89 333 GLN A CA 1
ATOM 2588 C C . GLN A 1 333 ? 15.006 -8.130 10.731 1.00 24.89 333 GLN A C 1
ATOM 2590 O O . GLN A 1 333 ? 14.129 -8.152 11.594 1.00 24.89 333 GLN A O 1
ATOM 2595 N N . SER A 1 334 ? 14.791 -7.822 9.453 1.00 31.22 334 SER A N 1
ATOM 2596 C CA . SER A 1 334 ? 13.508 -7.916 8.767 1.00 31.22 334 SER A CA 1
ATOM 2597 C C . SER A 1 334 ? 12.850 -9.245 9.129 1.00 31.22 334 SER A C 1
ATOM 2599 O O . SER A 1 334 ? 13.348 -10.301 8.745 1.00 31.22 334 SER A O 1
ATOM 2601 N N . THR A 1 335 ? 11.756 -9.192 9.881 1.00 26.80 335 THR A N 1
ATOM 2602 C CA . THR A 1 335 ? 10.853 -10.329 10.058 1.00 26.80 335 THR A CA 1
ATOM 2603 C C . THR A 1 335 ? 9.494 -9.957 9.490 1.00 26.80 335 THR A C 1
ATOM 2605 O O . THR A 1 335 ? 8.993 -8.848 9.670 1.00 26.80 335 THR A O 1
ATOM 2608 N N . ASP A 1 336 ? 8.982 -10.894 8.705 1.00 32.56 336 ASP A N 1
ATOM 2609 C CA . ASP A 1 336 ? 7.907 -10.757 7.740 1.00 32.56 336 ASP A CA 1
ATOM 2610 C C . ASP A 1 336 ? 6.620 -10.158 8.312 1.00 32.56 336 ASP A C 1
ATOM 2612 O O . ASP A 1 336 ? 6.019 -10.687 9.249 1.00 32.56 336 ASP A O 1
ATOM 2616 N N . VAL A 1 337 ? 6.121 -9.105 7.662 1.00 25.77 337 VAL A N 1
ATOM 2617 C CA . VAL A 1 337 ? 4.715 -8.706 7.766 1.00 25.77 337 VAL A CA 1
ATOM 2618 C C . VAL A 1 337 ? 4.047 -9.020 6.437 1.00 25.77 337 VAL A C 1
ATOM 2620 O O . VAL A 1 337 ? 3.986 -8.204 5.520 1.00 25.77 337 VAL A O 1
ATOM 2623 N N . ALA A 1 338 ? 3.535 -10.246 6.348 1.00 23.16 338 ALA A N 1
ATOM 2624 C CA . ALA A 1 338 ? 2.597 -10.646 5.316 1.00 23.16 338 ALA A CA 1
ATOM 2625 C C . ALA A 1 338 ? 1.288 -9.864 5.501 1.00 23.16 338 ALA A C 1
ATOM 2627 O O . ALA A 1 338 ? 0.480 -10.150 6.388 1.00 23.16 338 ALA A O 1
ATOM 2628 N N . VAL A 1 339 ? 1.058 -8.876 4.640 1.00 25.39 339 VAL A N 1
ATOM 2629 C CA . VAL A 1 339 ? -0.291 -8.377 4.381 1.00 25.39 339 VAL A CA 1
ATOM 2630 C C . VAL A 1 339 ? -0.917 -9.353 3.393 1.00 25.39 339 VAL A C 1
ATOM 2632 O O . VAL A 1 339 ? -0.619 -9.327 2.202 1.00 25.39 339 VAL A O 1
ATOM 2635 N N . ALA A 1 340 ? -1.768 -10.245 3.898 1.00 22.58 340 ALA A N 1
ATOM 2636 C CA . ALA A 1 340 ? -2.600 -11.103 3.066 1.00 22.58 340 ALA A CA 1
ATOM 2637 C C . ALA A 1 340 ? -3.652 -10.246 2.345 1.00 22.58 340 ALA A C 1
ATOM 2639 O O . ALA A 1 340 ? -4.792 -10.107 2.788 1.00 22.58 340 ALA A O 1
ATOM 2640 N N . VAL A 1 341 ? -3.261 -9.657 1.219 1.00 26.92 341 VAL A N 1
ATOM 2641 C CA . VAL A 1 341 ? -4.189 -9.440 0.117 1.00 26.92 341 VAL A CA 1
ATOM 2642 C C . VAL A 1 341 ? -4.241 -10.780 -0.598 1.00 26.92 341 VAL A C 1
ATOM 2644 O O . VAL A 1 341 ? -3.230 -11.225 -1.130 1.00 26.92 341 VAL A O 1
ATOM 2647 N N . ASN A 1 342 ? -5.393 -11.450 -0.580 1.00 22.70 342 ASN A N 1
ATOM 2648 C CA . ASN A 1 342 ? -5.646 -12.580 -1.471 1.00 22.70 342 ASN A CA 1
ATOM 2649 C C . ASN A 1 342 ? -5.659 -12.058 -2.915 1.00 22.70 342 ASN A C 1
ATOM 2651 O O . ASN A 1 342 ? -6.715 -11.859 -3.511 1.00 22.70 342 ASN A O 1
ATOM 2655 N N . THR A 1 343 ? -4.485 -11.813 -3.482 1.00 29.27 343 THR A N 1
ATOM 2656 C CA . THR A 1 343 ? -4.273 -12.001 -4.904 1.00 29.27 343 THR A CA 1
ATOM 2657 C C . THR A 1 343 ? -4.114 -13.498 -5.071 1.00 29.27 343 THR A C 1
ATOM 2659 O O . THR A 1 343 ? -3.266 -14.124 -4.437 1.00 29.27 343 THR A O 1
ATOM 2662 N N . ALA A 1 344 ? -5.012 -14.105 -5.844 1.00 24.83 344 ALA A N 1
ATOM 2663 C CA . ALA A 1 344 ? -4.847 -15.486 -6.241 1.00 24.83 344 ALA A CA 1
ATOM 2664 C C . ALA A 1 344 ? -3.428 -15.631 -6.796 1.00 24.83 344 ALA A C 1
ATOM 2666 O O . ALA A 1 344 ? -3.074 -15.037 -7.814 1.00 24.83 344 ALA A O 1
ATOM 2667 N N . GLN A 1 345 ? -2.617 -16.387 -6.065 1.00 24.84 345 GLN A N 1
ATOM 2668 C CA . GLN A 1 345 ? -1.432 -17.034 -6.576 1.00 24.84 345 GLN A CA 1
ATOM 2669 C C . GLN A 1 345 ? -1.880 -17.683 -7.883 1.00 24.84 345 GLN A C 1
ATOM 2671 O O . GLN A 1 345 ? -2.698 -18.609 -7.870 1.00 24.84 345 GLN A O 1
ATOM 2676 N N . SER A 1 346 ? -1.408 -17.155 -9.012 1.00 26.42 346 SER A N 1
ATOM 2677 C CA . SER A 1 346 ? -1.417 -17.913 -10.250 1.00 26.42 346 SER A CA 1
ATOM 2678 C C . SER A 1 346 ? -0.475 -19.077 -9.981 1.00 26.42 346 SER A C 1
ATOM 2680 O O . SER A 1 346 ? 0.742 -18.989 -10.122 1.00 26.42 346 SER A O 1
ATOM 2682 N N . THR A 1 347 ? -1.045 -20.141 -9.425 1.00 24.36 347 THR A N 1
ATOM 2683 C CA . THR A 1 347 ? -0.461 -21.459 -9.500 1.00 24.36 347 THR A CA 1
ATOM 2684 C C . THR A 1 347 ? -0.251 -21.681 -10.984 1.00 24.36 347 THR A C 1
ATOM 2686 O O . THR A 1 347 ? -1.204 -21.698 -11.764 1.00 24.36 347 THR A O 1
ATOM 2689 N N . ALA A 1 348 ? 1.013 -21.792 -11.383 1.00 25.48 348 ALA A N 1
ATOM 2690 C CA . ALA A 1 348 ? 1.376 -22.441 -12.623 1.00 25.48 348 ALA A CA 1
ATOM 2691 C C . ALA A 1 348 ? 0.847 -23.878 -12.532 1.00 25.48 348 ALA A C 1
ATOM 2693 O O . ALA A 1 348 ? 1.531 -24.809 -12.116 1.00 25.48 348 ALA A O 1
ATOM 2694 N N . SER A 1 349 ? -0.434 -24.033 -12.845 1.00 23.45 349 SER A N 1
ATOM 2695 C CA . SER A 1 349 ? -1.008 -25.303 -13.218 1.00 23.45 349 SER A CA 1
ATOM 2696 C C . SER A 1 349 ? -0.414 -25.591 -14.584 1.00 23.45 349 SER A C 1
ATOM 2698 O O . SER A 1 349 ? -0.752 -24.927 -15.564 1.00 23.45 349 SER A O 1
ATOM 2700 N N . PHE A 1 350 ? 0.517 -26.542 -14.634 1.00 26.03 350 PHE A N 1
ATOM 2701 C CA . PHE A 1 350 ? 0.891 -27.219 -15.865 1.00 26.03 350 PHE A CA 1
ATOM 2702 C C . PHE A 1 350 ? -0.380 -27.840 -16.459 1.00 26.03 350 PHE A C 1
ATOM 2704 O O . PHE A 1 350 ? -0.742 -28.974 -16.160 1.00 26.03 350 PHE A O 1
ATOM 2711 N N . LEU A 1 351 ? -1.087 -27.075 -17.284 1.00 23.03 351 LEU A N 1
ATOM 2712 C CA . LEU A 1 351 ? -1.967 -27.624 -18.297 1.00 23.03 351 LEU A CA 1
ATOM 2713 C C . LEU A 1 351 ? -1.056 -27.998 -19.459 1.00 23.03 351 LEU A C 1
ATOM 2715 O O . LEU A 1 351 ? -0.541 -27.140 -20.171 1.00 23.03 351 LEU A O 1
ATOM 2719 N N . SER A 1 352 ? -0.828 -29.300 -19.608 1.00 25.83 352 SER A N 1
ATOM 2720 C CA . SER A 1 352 ? -0.318 -29.899 -20.833 1.00 25.83 352 SER A CA 1
ATOM 2721 C C . SER A 1 352 ? -1.241 -29.501 -21.986 1.00 25.83 352 SER A C 1
ATOM 2723 O O . SER A 1 352 ? -2.276 -30.130 -22.215 1.00 25.83 352 SER A O 1
ATOM 2725 N N . VAL A 1 353 ? -0.896 -28.429 -22.692 1.00 24.70 353 VAL A N 1
ATOM 2726 C CA . VAL A 1 353 ? -1.509 -28.110 -23.976 1.00 24.70 353 VAL A CA 1
ATOM 2727 C C . VAL A 1 353 ? -0.808 -28.986 -25.008 1.00 24.70 353 VAL A C 1
ATOM 2729 O O . VAL A 1 353 ? 0.326 -28.720 -25.397 1.00 24.70 353 VAL A O 1
ATOM 2732 N N . ASN A 1 354 ? -1.480 -30.053 -25.441 1.00 29.19 354 ASN A N 1
ATOM 2733 C CA . ASN A 1 354 ? -1.156 -30.700 -26.708 1.00 29.19 354 ASN A CA 1
ATOM 2734 C C . ASN A 1 354 ? -1.480 -29.700 -27.827 1.00 29.19 354 ASN A C 1
ATOM 2736 O O . ASN A 1 354 ? -2.625 -29.600 -28.265 1.00 29.19 354 ASN A O 1
ATOM 2740 N N . LEU A 1 355 ? -0.479 -28.934 -28.255 1.00 29.59 355 LEU A N 1
ATOM 2741 C CA . LEU A 1 355 ? -0.523 -28.199 -29.514 1.00 29.59 355 LEU A CA 1
ATOM 2742 C C . LEU A 1 355 ? -0.258 -29.197 -30.656 1.00 29.59 355 LEU A C 1
ATOM 2744 O O . LEU A 1 355 ? 0.745 -29.913 -30.600 1.00 29.59 355 LEU A O 1
ATOM 2748 N N . PRO A 1 356 ? -1.121 -29.289 -31.684 1.00 30.42 356 PRO A N 1
ATOM 2749 C CA . PRO A 1 356 ? -0.783 -30.025 -32.895 1.00 30.42 356 PRO A CA 1
ATOM 2750 C C . PRO A 1 356 ? 0.380 -29.323 -33.611 1.00 30.42 356 PRO A C 1
ATOM 2752 O O . PRO A 1 356 ? 0.428 -28.093 -33.664 1.00 30.42 356 PRO A O 1
ATOM 2755 N N . LEU A 1 357 ? 1.323 -30.106 -34.147 1.00 35.72 357 LEU A N 1
ATOM 2756 C CA . LEU A 1 357 ? 2.426 -29.586 -34.958 1.00 35.72 357 LEU A CA 1
ATOM 2757 C C . LEU A 1 357 ? 1.886 -28.769 -36.150 1.00 35.72 357 LEU A C 1
ATOM 2759 O O . LEU A 1 357 ? 0.923 -29.210 -36.785 1.00 35.72 357 LEU A O 1
ATOM 2763 N N . PRO A 1 358 ? 2.521 -27.636 -36.503 1.00 36.53 358 PRO A N 1
ATOM 2764 C CA . PRO A 1 358 ? 2.181 -26.897 -37.712 1.00 36.53 358 PRO A CA 1
ATOM 2765 C C . PRO A 1 358 ? 2.455 -27.756 -38.949 1.00 36.53 358 PRO A C 1
ATOM 2767 O O . PRO A 1 358 ? 3.449 -28.486 -39.025 1.00 36.53 358 PRO A O 1
ATOM 2770 N N . THR A 1 359 ? 1.552 -27.686 -39.924 1.00 49.81 359 THR A N 1
ATOM 2771 C CA . THR A 1 359 ? 1.731 -28.382 -41.198 1.00 49.81 359 THR A CA 1
ATOM 2772 C C . THR A 1 359 ? 2.698 -27.604 -42.087 1.00 49.81 359 THR A C 1
ATOM 2774 O O . THR A 1 359 ? 2.808 -26.385 -41.991 1.00 49.81 359 THR A O 1
ATOM 2777 N N . LEU A 1 360 ? 3.386 -28.305 -42.993 1.00 36.94 360 LEU A N 1
ATOM 2778 C CA . LEU A 1 360 ? 4.372 -27.743 -43.929 1.00 36.94 360 LEU A CA 1
ATOM 2779 C C . LEU A 1 360 ? 3.818 -26.588 -44.804 1.00 36.94 360 LEU A C 1
ATOM 2781 O O . LEU A 1 360 ? 4.596 -25.855 -45.404 1.00 36.94 360 LEU A O 1
ATOM 2785 N N . GLY A 1 361 ? 2.492 -26.404 -44.863 1.00 46.94 361 GLY A N 1
ATOM 2786 C CA . GLY A 1 361 ? 1.842 -25.283 -45.550 1.00 46.94 361 GLY A CA 1
ATOM 2787 C C . GLY A 1 361 ? 1.926 -23.943 -44.809 1.00 46.94 361 GLY A C 1
ATOM 2788 O O . GLY A 1 361 ? 1.963 -22.905 -45.463 1.00 46.94 361 GLY A O 1
ATOM 2789 N N . ASP A 1 362 ? 2.033 -23.946 -43.477 1.00 42.41 362 ASP A N 1
ATOM 2790 C CA . ASP A 1 362 ? 2.055 -22.715 -42.668 1.00 42.41 362 ASP A CA 1
ATOM 2791 C C . ASP A 1 362 ? 3.448 -22.057 -42.631 1.00 42.41 362 ASP A C 1
ATOM 2793 O O . ASP A 1 362 ? 3.576 -20.865 -42.358 1.00 42.41 362 ASP A O 1
ATOM 2797 N N . LEU A 1 363 ? 4.502 -22.808 -42.975 1.00 36.88 363 LEU A N 1
ATOM 2798 C CA . LEU A 1 363 ? 5.885 -22.316 -43.046 1.00 36.88 363 LEU A CA 1
ATOM 2799 C C . LEU A 1 363 ? 6.231 -21.624 -44.376 1.00 36.88 363 LEU A C 1
ATOM 2801 O O . LEU A 1 363 ? 7.282 -21.001 -44.469 1.00 36.88 363 LEU A O 1
ATOM 2805 N N . LEU A 1 364 ? 5.361 -21.691 -45.391 1.00 41.84 364 LEU A N 1
ATOM 2806 C CA . LEU A 1 364 ? 5.600 -21.073 -46.705 1.00 41.84 364 LEU A CA 1
ATOM 2807 C C . LEU A 1 364 ? 4.856 -19.741 -46.913 1.00 41.84 364 LEU A C 1
ATOM 2809 O O . LEU A 1 364 ? 5.024 -19.104 -47.948 1.00 41.84 364 LEU A O 1
ATOM 2813 N N . ALA A 1 365 ? 4.059 -19.288 -45.939 1.00 43.25 365 ALA A N 1
ATOM 2814 C CA . ALA A 1 365 ? 3.309 -18.029 -46.029 1.00 43.25 365 ALA A CA 1
ATOM 2815 C C . ALA A 1 365 ? 4.007 -16.823 -45.363 1.00 43.25 365 ALA A C 1
ATOM 2817 O O . ALA A 1 365 ? 3.497 -15.709 -45.449 1.00 43.25 365 ALA A O 1
ATOM 2818 N N . ALA A 1 366 ? 5.165 -17.018 -44.722 1.00 38.56 366 ALA A N 1
ATOM 2819 C CA . ALA A 1 366 ? 5.878 -15.976 -43.971 1.00 38.56 366 ALA A CA 1
ATOM 2820 C C . ALA A 1 366 ? 7.096 -15.371 -44.705 1.00 38.56 366 ALA A C 1
ATOM 2822 O O . ALA A 1 366 ? 7.870 -14.645 -44.092 1.00 38.56 366 ALA A O 1
ATOM 2823 N N . GLU A 1 367 ? 7.270 -15.639 -46.005 1.00 38.41 367 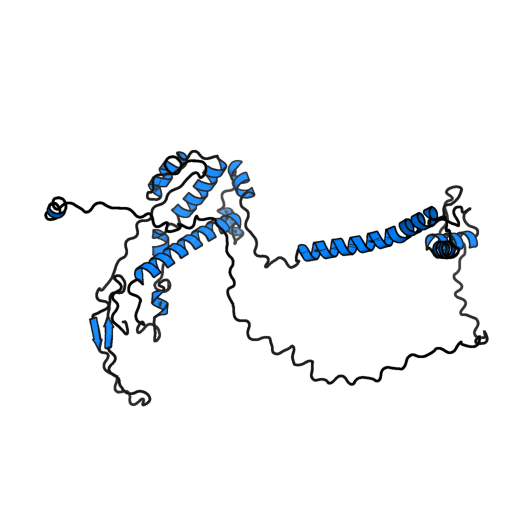GLU A N 1
ATOM 2824 C CA . GLU A 1 367 ? 8.413 -15.146 -46.800 1.00 38.41 367 GLU A CA 1
ATOM 2825 C C . GLU A 1 367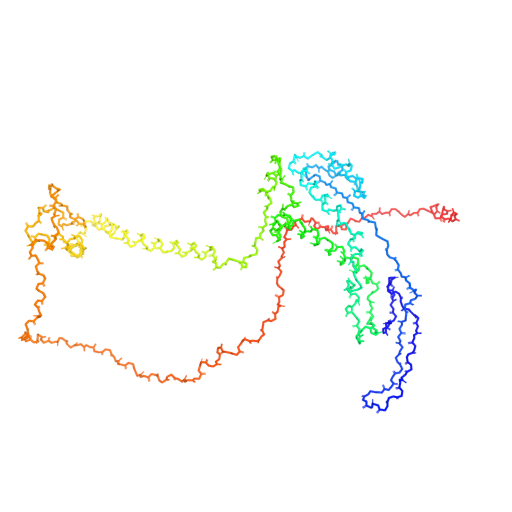 ? 8.098 -13.958 -47.727 1.00 38.41 367 GLU A C 1
ATOM 2827 O O . GLU A 1 367 ? 8.898 -13.613 -48.588 1.00 38.41 367 GLU A O 1
ATOM 2832 N N . ASN A 1 368 ? 6.961 -13.283 -47.549 1.00 40.53 368 ASN A N 1
ATOM 2833 C CA . ASN A 1 368 ? 6.704 -12.011 -48.226 1.00 40.53 368 ASN A CA 1
ATOM 2834 C C . ASN A 1 368 ? 5.992 -11.041 -47.284 1.00 40.53 368 ASN A C 1
ATOM 2836 O O . ASN A 1 368 ? 4.768 -10.977 -47.324 1.00 40.53 368 ASN A O 1
ATOM 2840 N N . PHE A 1 369 ? 6.757 -10.319 -46.460 1.00 41.34 369 PHE A N 1
ATOM 2841 C CA . PHE A 1 369 ? 6.541 -8.909 -46.103 1.00 41.34 369 PHE A CA 1
ATOM 2842 C C . PHE A 1 369 ? 7.797 -8.310 -45.472 1.00 41.34 369 PHE A C 1
ATOM 2844 O O . PHE A 1 369 ? 8.395 -8.984 -44.604 1.00 41.34 369 PHE A O 1
#

pLDDT: mean 72.68, std 21.95, range [22.58, 97.25]